Protein AF-A0A6A5AYF6-F1 (afdb_monomer)

Secondary structure (DSSP, 8-state):
-B-----TT-EE----TT-SSS--EE-SS--PPTT-------GGGB--HHHHHTSTTHHHHHHTTTTS-HHHHHHHHHHHHHHTGGG-TTHHHHHHS-S---STTT--HHHHHTTTTSHHHHHHHHHHHHHHHHIIIIIHHHHHHTTTTSPSSPPPHHHHHHHHHHHHHH-----S--

Sequence (178 aa):
MVWLLPKPLSKVLPPTSTNTYMFGICMNHVTFSQSEHTLDIPFRLTMNVHSALSSDLAPLFASEAGTLADVEILALHLMYEKHKGVASFWAPFIRSLPATFDTPIFWNDDQFAALQGTNVSLLAAMMKQQIVADYTSVHSPLFQKYSALFRTPSPTMQEYKWALSVIWSRAFGITRGG

InterPro domains:
  IPR046341 SET domain superfamily [SSF82199] (33-175)
  IPR050600 SETD3/SETD6 methyltransferase [PTHR13271] (35-173)

Nearest PDB structures (foldseek):
  1ozv-assembly2_B  TM=8.595E-01  e=2.195E-05  Pisum sativum
  2h2j-assembly1_A  TM=8.603E-01  e=4.396E-05  Pisum sativum
  6ox4-assembly1_A  TM=8.546E-01  e=5.871E-05  Homo sapiens
  6ox1-assembly2_B  TM=8.590E-01  e=7.842E-05  Homo sapiens
  6v62-assembly1_A  TM=7.046E-01  e=8.692E-06  Homo sapiens

Structure (mmCIF, N/CA/C/O backbone):
data_AF-A0A6A5AYF6-F1
#
_entry.id   AF-A0A6A5AYF6-F1
#
loop_
_atom_site.group_PDB
_atom_site.id
_atom_site.type_symbol
_atom_site.label_atom_id
_atom_site.label_alt_id
_atom_site.label_comp_id
_atom_site.label_asym_id
_atom_site.label_entity_id
_atom_site.label_seq_id
_atom_site.pdbx_PDB_ins_code
_atom_site.Cartn_x
_atom_site.Cartn_y
_atom_site.Cartn_z
_atom_site.occupancy
_atom_site.B_iso_or_equiv
_atom_site.auth_seq_id
_atom_site.auth_comp_id
_atom_site.auth_asym_id
_atom_site.auth_atom_id
_atom_site.pdbx_PDB_model_num
ATOM 1 N N . MET A 1 1 ? 8.275 -7.140 -1.081 1.00 34.75 1 MET A N 1
ATOM 2 C CA . MET A 1 1 ? 7.128 -8.081 -1.137 1.00 34.75 1 MET A CA 1
ATOM 3 C C . MET A 1 1 ? 7.117 -8.747 -2.513 1.00 34.75 1 MET A C 1
ATOM 5 O O . MET A 1 1 ? 7.437 -8.061 -3.477 1.00 34.75 1 MET A O 1
ATOM 9 N N . VAL A 1 2 ? 6.937 -10.070 -2.628 1.00 30.23 2 VAL A N 1
ATOM 10 C CA . VAL A 1 2 ? 7.581 -10.833 -3.724 1.00 30.23 2 VAL A CA 1
ATOM 11 C C . VAL A 1 2 ? 6.687 -11.904 -4.376 1.00 30.23 2 VAL A C 1
ATOM 13 O O . VAL A 1 2 ? 5.860 -12.498 -3.690 1.00 30.23 2 VAL A O 1
ATOM 16 N N . TRP A 1 3 ? 6.870 -12.149 -5.688 1.00 40.97 3 TRP A N 1
ATOM 17 C CA . TRP A 1 3 ? 6.125 -13.132 -6.489 1.00 40.97 3 TRP A CA 1
ATOM 18 C C . TRP A 1 3 ? 6.797 -14.474 -6.781 1.00 40.97 3 TRP A C 1
ATOM 20 O O . TRP A 1 3 ? 7.987 -14.555 -7.059 1.00 40.97 3 TRP A O 1
ATOM 30 N N . LEU A 1 4 ? 5.959 -15.514 -6.807 1.00 34.66 4 LEU A N 1
ATOM 31 C CA . LEU A 1 4 ? 6.254 -16.897 -7.175 1.00 34.66 4 LEU A CA 1
ATOM 32 C C . LEU A 1 4 ? 6.050 -17.097 -8.686 1.00 34.66 4 LEU A C 1
ATOM 34 O O . LEU A 1 4 ? 4.917 -17.075 -9.161 1.00 34.66 4 LEU A O 1
ATOM 38 N N . LEU A 1 5 ? 7.118 -17.367 -9.436 1.00 29.09 5 LEU A N 1
ATOM 39 C CA . LEU A 1 5 ? 7.004 -18.139 -10.676 1.00 29.09 5 LEU A CA 1
ATOM 40 C C . LEU A 1 5 ? 7.378 -19.584 -10.331 1.00 29.09 5 LEU A C 1
ATOM 42 O O . LEU A 1 5 ? 8.537 -19.829 -9.989 1.00 29.09 5 LEU A O 1
ATOM 46 N N . PRO A 1 6 ? 6.432 -20.538 -10.355 1.00 30.55 6 PRO A N 1
ATOM 47 C CA . PRO A 1 6 ? 6.763 -21.917 -10.050 1.00 30.55 6 PRO A CA 1
ATOM 48 C C . PRO A 1 6 ? 7.766 -22.472 -11.070 1.00 30.55 6 PRO A C 1
ATOM 50 O O . PRO A 1 6 ? 7.523 -22.453 -12.277 1.00 30.55 6 PRO A O 1
ATOM 53 N N . LYS A 1 7 ? 8.887 -23.014 -10.576 1.00 32.28 7 LYS A N 1
ATOM 54 C CA . LYS A 1 7 ? 9.623 -24.067 -11.295 1.00 32.28 7 LYS A CA 1
ATOM 55 C C . LYS A 1 7 ? 8.690 -25.285 -11.439 1.00 32.28 7 LYS A C 1
ATOM 57 O O . LYS A 1 7 ? 7.780 -25.428 -10.624 1.00 32.28 7 LYS A O 1
ATOM 62 N N . PRO A 1 8 ? 8.915 -26.203 -12.399 1.00 38.78 8 PRO A N 1
ATOM 63 C CA . PRO A 1 8 ? 8.006 -27.327 -12.693 1.00 38.78 8 PRO A CA 1
ATOM 64 C C . PRO A 1 8 ? 7.691 -28.287 -11.522 1.00 38.78 8 PRO A C 1
ATOM 66 O O . PRO A 1 8 ? 6.885 -29.197 -11.692 1.00 38.78 8 PRO A O 1
ATOM 69 N N . LEU A 1 9 ? 8.282 -28.086 -10.339 1.00 34.81 9 LEU A N 1
ATOM 70 C CA . LEU A 1 9 ? 8.081 -28.888 -9.131 1.00 34.81 9 LEU A CA 1
ATOM 71 C C . LEU A 1 9 ? 7.094 -28.284 -8.113 1.00 34.81 9 LEU A C 1
ATOM 73 O O . LEU A 1 9 ? 6.679 -28.995 -7.202 1.00 34.81 9 LEU A O 1
ATOM 77 N N . SER A 1 10 ? 6.672 -27.021 -8.251 1.00 38.69 10 SER A N 1
ATOM 78 C CA . SER A 1 10 ? 5.695 -26.400 -7.343 1.00 38.69 10 SER A CA 1
ATOM 79 C C . SER A 1 10 ? 4.465 -25.904 -8.106 1.00 38.69 10 SER A C 1
ATOM 81 O O . SER A 1 10 ? 4.565 -25.361 -9.199 1.00 38.69 10 SER A O 1
ATOM 83 N N . LYS A 1 11 ? 3.264 -26.121 -7.564 1.00 44.41 11 LYS A N 1
ATOM 84 C CA . LYS A 1 11 ? 2.021 -25.532 -8.085 1.00 44.41 11 LYS A CA 1
ATOM 85 C C . LYS A 1 11 ? 1.370 -24.724 -6.972 1.00 44.41 11 LYS A C 1
ATOM 87 O O . LYS A 1 11 ? 1.290 -25.189 -5.840 1.00 44.41 11 LYS A O 1
ATOM 92 N N . VAL A 1 12 ? 0.889 -23.528 -7.301 1.00 48.34 12 VAL A N 1
ATOM 93 C CA . VAL A 1 12 ? -0.046 -22.797 -6.438 1.00 48.34 12 VAL A CA 1
ATOM 94 C C . VAL A 1 12 ? -1.402 -23.475 -6.611 1.00 48.34 12 VAL A C 1
ATOM 96 O O . VAL A 1 12 ? -1.960 -23.448 -7.708 1.00 48.34 12 VAL A O 1
ATOM 99 N N . LEU A 1 13 ? -1.892 -24.151 -5.571 1.00 42.09 13 LEU A N 1
ATOM 100 C CA . LEU A 1 13 ? -3.203 -24.796 -5.602 1.00 42.09 13 LEU A CA 1
ATOM 101 C C . LEU A 1 13 ? -4.291 -23.803 -5.154 1.00 42.09 13 LEU A C 1
ATOM 103 O O . LEU A 1 13 ? -4.030 -22.975 -4.275 1.00 42.09 13 LEU A O 1
ATOM 107 N N . PRO A 1 14 ? -5.502 -23.863 -5.741 1.00 42.72 14 PRO A N 1
ATOM 108 C CA . PRO A 1 14 ? -6.664 -23.166 -5.195 1.00 42.72 14 PRO A CA 1
ATOM 109 C C . PRO A 1 14 ? -6.982 -23.694 -3.783 1.00 42.72 14 PRO A C 1
ATOM 111 O O . PRO A 1 14 ? -6.522 -24.784 -3.432 1.00 42.72 14 PRO A O 1
ATOM 114 N N . PRO A 1 15 ? -7.758 -22.957 -2.967 1.00 44.56 15 PRO A N 1
ATOM 115 C CA . PRO A 1 15 ? -8.124 -23.401 -1.625 1.00 44.56 15 PRO A CA 1
ATOM 116 C C . PRO A 1 15 ? -8.779 -24.787 -1.675 1.00 44.56 15 PRO A C 1
ATOM 118 O O . PRO A 1 15 ? -9.890 -24.952 -2.173 1.00 44.56 15 PRO A O 1
ATOM 121 N N . THR A 1 16 ? -8.073 -25.797 -1.170 1.00 44.75 16 THR A N 1
ATOM 122 C CA . THR A 1 16 ? -8.640 -27.106 -0.837 1.00 44.75 16 THR A CA 1
ATOM 123 C C . THR A 1 16 ? -9.144 -27.077 0.602 1.00 44.75 16 THR A C 1
ATOM 125 O O . THR A 1 16 ? -8.678 -26.274 1.410 1.00 44.75 16 THR A O 1
ATOM 128 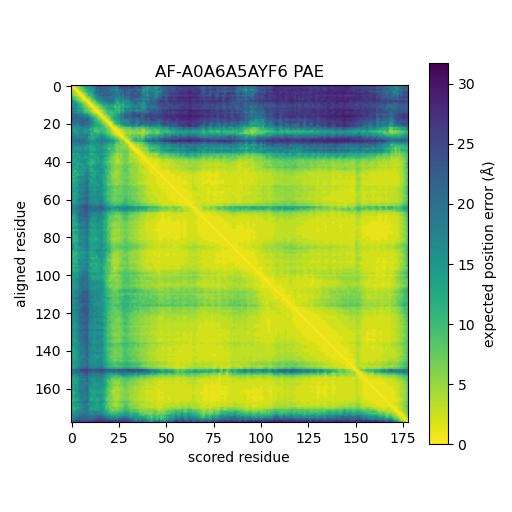N 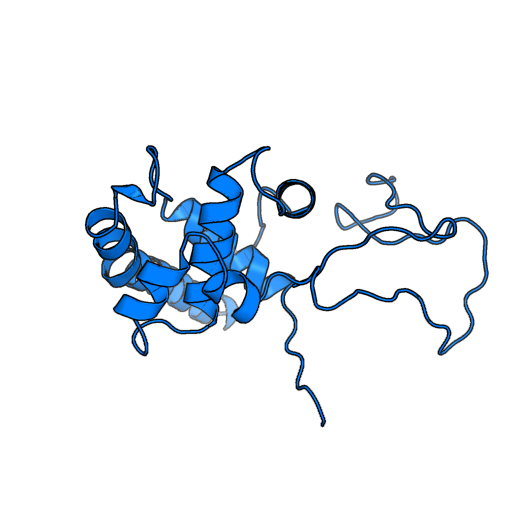N . SER A 1 17 ? -10.070 -27.979 0.940 1.00 44.03 17 SER A N 1
ATOM 129 C CA . SER A 1 17 ? -10.793 -28.062 2.225 1.00 44.03 17 SER A CA 1
ATOM 130 C C . SER A 1 17 ? -9.929 -28.196 3.492 1.00 44.03 17 SER A C 1
ATOM 132 O O . SER A 1 17 ? -10.466 -28.313 4.587 1.00 44.03 17 SER A O 1
ATOM 134 N N . THR A 1 18 ? -8.605 -28.210 3.360 1.00 44.03 18 THR A N 1
ATOM 135 C CA . THR A 1 18 ? -7.624 -28.361 4.438 1.00 44.03 18 THR A CA 1
ATOM 136 C C . THR A 1 18 ? -6.818 -27.095 4.723 1.00 44.03 18 THR A C 1
ATOM 138 O O . THR A 1 18 ? -6.059 -27.084 5.688 1.00 44.03 18 THR A O 1
ATOM 141 N N . ASN A 1 19 ? -6.953 -26.031 3.920 1.00 41.59 19 ASN A N 1
ATOM 142 C CA . ASN A 1 19 ? -6.196 -24.801 4.130 1.00 41.59 19 ASN A CA 1
ATOM 143 C C . ASN A 1 19 ? -7.069 -23.728 4.791 1.00 41.59 19 ASN A C 1
ATOM 145 O O . ASN A 1 19 ? -7.961 -23.160 4.163 1.00 41.59 19 ASN A O 1
ATOM 149 N N . THR A 1 20 ? -6.797 -23.442 6.065 1.00 48.78 20 THR A N 1
ATOM 150 C CA . THR A 1 20 ? -7.522 -22.443 6.872 1.00 48.78 20 THR A CA 1
ATOM 151 C C . THR A 1 20 ? -7.32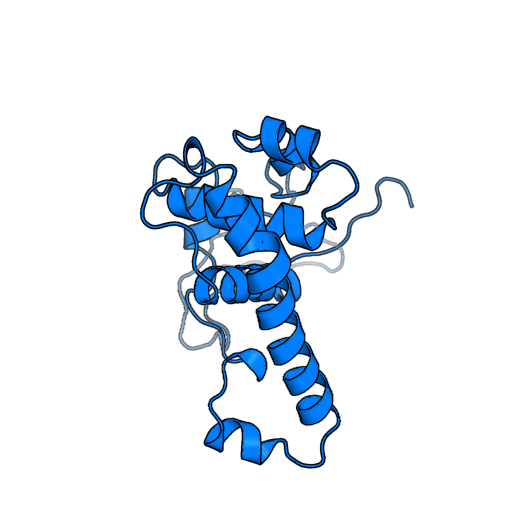7 -21.013 6.348 1.00 48.78 20 THR A C 1
ATOM 153 O O . THR A 1 20 ? -8.105 -20.120 6.674 1.00 48.78 20 THR A O 1
ATOM 156 N N . TYR A 1 21 ? -6.314 -20.789 5.501 1.00 49.28 21 TYR A N 1
ATOM 157 C CA . TYR A 1 21 ? -5.997 -19.501 4.892 1.00 49.28 21 TYR A CA 1
ATOM 158 C C . TYR A 1 21 ? -6.029 -19.629 3.360 1.00 49.28 21 TYR A C 1
ATOM 160 O O . TYR A 1 21 ? -5.380 -20.490 2.778 1.00 49.28 21 TYR A O 1
ATOM 168 N N . MET A 1 22 ? -6.798 -18.753 2.711 1.00 54.59 22 MET A N 1
ATOM 169 C CA . MET A 1 22 ? -7.232 -18.759 1.300 1.00 54.59 22 MET A CA 1
ATOM 170 C C . MET A 1 22 ? -6.231 -19.260 0.225 1.00 54.59 22 MET A C 1
ATOM 172 O O . MET A 1 22 ? -6.660 -19.875 -0.747 1.00 54.59 22 MET A O 1
ATOM 176 N N . PHE A 1 23 ? -4.920 -19.023 0.375 1.00 62.09 23 PHE A N 1
ATOM 177 C CA . PHE A 1 23 ? -3.865 -19.529 -0.517 1.00 62.09 23 PHE A CA 1
ATOM 178 C C . PHE A 1 23 ? -2.639 -19.980 0.289 1.00 62.09 23 PHE A C 1
ATOM 180 O O . PHE A 1 23 ? -2.220 -19.285 1.215 1.00 62.09 23 PHE A O 1
ATOM 187 N N . GLY A 1 24 ? -2.018 -21.096 -0.107 1.00 67.62 24 GLY A N 1
ATOM 188 C CA . GLY A 1 24 ? -0.783 -21.606 0.499 1.00 67.62 24 GLY A CA 1
ATOM 189 C C . GLY A 1 24 ? 0.066 -22.420 -0.478 1.00 67.62 24 GLY A C 1
ATOM 190 O O . GLY A 1 24 ? -0.414 -22.852 -1.526 1.00 67.62 24 GLY A O 1
ATOM 191 N N . ILE A 1 25 ? 1.343 -22.613 -0.139 1.00 73.31 25 ILE A N 1
ATOM 192 C CA . ILE A 1 25 ? 2.246 -23.495 -0.888 1.00 73.31 25 ILE A CA 1
ATOM 193 C C . ILE A 1 25 ? 2.027 -24.917 -0.373 1.00 73.31 25 ILE A C 1
ATOM 195 O O . ILE A 1 25 ? 2.214 -25.180 0.812 1.00 73.31 25 ILE A O 1
ATOM 199 N N . CYS A 1 26 ? 1.628 -25.826 -1.261 1.00 66.56 26 CYS A N 1
ATOM 200 C CA . CYS A 1 26 ? 1.457 -27.240 -0.947 1.00 66.56 26 CYS A CA 1
ATOM 201 C C . CYS A 1 26 ? 2.455 -28.071 -1.757 1.00 66.56 26 CYS A C 1
ATOM 203 O O . CYS A 1 26 ? 2.723 -27.774 -2.925 1.00 66.56 26 CYS A O 1
ATOM 205 N N . MET A 1 27 ? 3.012 -29.106 -1.135 1.00 67.38 27 MET A N 1
ATOM 206 C CA . MET A 1 27 ? 3.858 -30.072 -1.824 1.00 67.38 27 MET A CA 1
ATOM 207 C C . MET A 1 27 ? 2.989 -31.156 -2.438 1.00 67.38 27 MET A C 1
ATOM 209 O O . MET A 1 27 ? 2.131 -31.717 -1.765 1.00 67.38 27 MET A O 1
ATOM 213 N N . ASN A 1 28 ? 3.233 -31.466 -3.709 1.00 62.06 28 ASN A N 1
ATOM 214 C CA . ASN A 1 28 ? 2.382 -32.423 -4.398 1.00 62.06 28 ASN A CA 1
ATOM 215 C C . ASN A 1 28 ? 2.684 -33.866 -3.985 1.00 62.06 28 ASN A C 1
ATOM 217 O O . ASN A 1 28 ? 1.726 -34.598 -3.826 1.00 62.06 28 ASN A O 1
ATOM 221 N N . HIS A 1 29 ? 3.945 -34.287 -3.789 1.00 59.62 29 HIS A N 1
ATOM 222 C CA . HIS A 1 29 ? 4.253 -35.708 -3.514 1.00 59.62 29 HIS A CA 1
ATOM 223 C C . HIS A 1 29 ? 5.667 -36.006 -2.947 1.00 59.62 29 HIS A C 1
ATOM 225 O O . HIS A 1 29 ? 6.089 -37.159 -2.969 1.00 59.62 29 HIS A O 1
ATOM 231 N N . VAL A 1 30 ? 6.427 -35.017 -2.451 1.00 62.03 30 VAL A N 1
ATOM 232 C CA . VAL A 1 30 ? 7.843 -35.206 -2.051 1.00 62.03 30 VAL A CA 1
ATOM 233 C C . VAL A 1 30 ? 8.052 -34.892 -0.568 1.00 62.03 30 VAL A C 1
ATOM 235 O O . VAL A 1 30 ? 7.544 -33.894 -0.064 1.00 62.03 30 VAL A O 1
ATOM 238 N N . THR A 1 31 ? 8.812 -35.742 0.125 1.00 70.25 31 THR A N 1
ATOM 239 C CA . THR A 1 31 ? 9.357 -35.461 1.459 1.00 70.25 31 THR A CA 1
ATOM 240 C C . THR A 1 31 ? 10.471 -34.425 1.341 1.00 70.25 31 THR A C 1
ATOM 242 O O . THR A 1 31 ? 11.495 -34.705 0.724 1.00 70.25 31 THR A O 1
ATOM 245 N N . PHE A 1 32 ? 10.271 -33.244 1.921 1.00 71.25 32 PHE A N 1
ATOM 246 C CA . PHE A 1 32 ? 11.280 -32.186 1.966 1.00 71.25 32 PHE A CA 1
ATOM 247 C C . PHE A 1 32 ? 12.264 -32.448 3.099 1.00 71.25 32 PHE A C 1
ATOM 249 O O . PHE A 1 32 ? 11.853 -32.754 4.224 1.00 71.25 32 PHE A O 1
ATOM 256 N N . SER A 1 33 ? 13.553 -32.318 2.817 1.00 79.25 33 SER A N 1
ATOM 257 C CA . SER A 1 33 ? 14.580 -32.393 3.849 1.00 79.25 33 SER A CA 1
ATOM 258 C C . SER A 1 33 ? 14.766 -31.037 4.535 1.00 79.25 33 SER A C 1
ATOM 260 O O . SER A 1 33 ? 14.530 -29.974 3.957 1.00 79.25 33 SER A O 1
ATOM 262 N N . GLN A 1 34 ? 15.155 -31.050 5.811 1.00 77.62 34 GLN A N 1
ATOM 263 C CA . GLN A 1 34 ? 15.485 -29.814 6.518 1.00 77.62 34 GLN A CA 1
ATOM 264 C C . GLN A 1 34 ? 16.629 -29.098 5.783 1.00 77.62 34 GLN A C 1
ATOM 266 O O . GLN A 1 34 ? 17.608 -29.735 5.402 1.00 77.62 34 GLN A O 1
ATOM 271 N N . SER A 1 35 ? 16.505 -27.777 5.616 1.00 77.81 35 SER A N 1
ATOM 272 C CA . SER A 1 35 ? 17.469 -26.921 4.898 1.00 77.81 35 SER A CA 1
ATOM 273 C C . SER A 1 35 ? 17.476 -27.077 3.374 1.00 77.81 35 SER A C 1
ATOM 275 O O . SER A 1 35 ? 18.318 -26.480 2.702 1.00 77.81 35 SER A O 1
ATOM 277 N N . GLU A 1 36 ? 16.536 -27.836 2.811 1.00 83.06 36 GLU A N 1
ATOM 278 C CA . GLU A 1 36 ? 16.337 -27.873 1.370 1.00 83.06 36 GLU A CA 1
ATOM 279 C C . GLU A 1 36 ? 15.775 -26.533 0.878 1.00 83.06 36 GLU A C 1
ATOM 281 O O . GLU A 1 36 ? 15.051 -25.814 1.572 1.00 83.06 36 GLU A O 1
ATOM 286 N N . HIS A 1 37 ? 16.175 -26.148 -0.327 1.00 80.88 37 HIS A N 1
ATOM 287 C CA . HIS A 1 37 ? 15.865 -24.846 -0.885 1.00 80.88 37 HIS A CA 1
ATOM 288 C C . HIS A 1 37 ? 14.503 -24.874 -1.598 1.00 80.88 37 HIS A C 1
ATOM 290 O O . HIS A 1 37 ? 14.357 -25.481 -2.659 1.00 80.88 37 HIS A O 1
ATOM 296 N N . THR A 1 38 ? 13.495 -24.205 -1.027 1.00 80.94 38 THR A N 1
ATOM 297 C CA . THR A 1 38 ? 12.115 -24.270 -1.540 1.00 80.94 38 THR A CA 1
ATOM 298 C C . THR A 1 38 ? 11.909 -23.431 -2.803 1.00 80.94 38 THR A C 1
ATOM 300 O O . THR A 1 38 ? 11.193 -23.847 -3.715 1.00 80.94 38 THR A O 1
ATOM 303 N N . LEU A 1 39 ? 12.489 -22.228 -2.859 1.00 83.81 39 LEU A N 1
ATOM 304 C CA . LEU A 1 39 ? 12.206 -21.258 -3.914 1.00 83.81 39 LEU A CA 1
ATOM 305 C C . LEU A 1 39 ? 13.255 -20.145 -3.975 1.00 83.81 39 LEU A C 1
ATOM 307 O O . LEU A 1 39 ? 13.537 -19.503 -2.970 1.00 83.81 39 LEU A O 1
ATOM 311 N N . ASP A 1 40 ? 13.697 -19.838 -5.195 1.00 85.50 40 ASP A N 1
ATOM 312 C CA . ASP A 1 40 ? 14.449 -18.625 -5.504 1.00 85.50 40 ASP A CA 1
ATOM 313 C C . ASP A 1 40 ? 13.496 -17.567 -6.037 1.00 85.50 40 ASP A C 1
ATOM 315 O O . ASP A 1 40 ? 12.686 -17.855 -6.927 1.00 85.50 40 ASP A O 1
ATOM 319 N N . ILE A 1 41 ? 13.658 -16.322 -5.587 1.00 84.00 41 ILE A N 1
ATOM 320 C CA . ILE A 1 41 ? 12.986 -15.200 -6.233 1.00 84.00 41 ILE A CA 1
ATOM 321 C C . ILE A 1 41 ? 13.992 -14.137 -6.677 1.00 84.00 41 ILE A C 1
ATOM 323 O O . ILE A 1 41 ? 14.604 -13.476 -5.836 1.00 84.00 41 ILE A O 1
ATOM 327 N N . PRO A 1 42 ? 14.141 -13.910 -7.996 1.00 88.38 42 PRO A N 1
ATOM 328 C CA . PRO A 1 42 ? 14.956 -12.818 -8.505 1.00 88.38 42 PRO A CA 1
ATOM 329 C C . PRO A 1 42 ? 14.492 -11.467 -7.954 1.00 88.38 42 PRO A C 1
ATOM 331 O O . PRO A 1 42 ? 13.314 -11.128 -8.049 1.00 88.38 42 PRO A O 1
ATOM 334 N N . PHE A 1 43 ? 15.429 -10.650 -7.466 1.00 84.94 43 PHE A N 1
ATOM 335 C CA . PHE A 1 43 ? 15.116 -9.356 -6.843 1.00 84.94 43 PHE A CA 1
ATOM 336 C C . PHE A 1 43 ? 14.300 -8.415 -7.750 1.00 84.94 43 PHE A C 1
ATOM 338 O O . PHE A 1 43 ? 13.446 -7.670 -7.278 1.00 84.94 43 PHE A O 1
ATOM 345 N N . ARG A 1 44 ? 14.488 -8.499 -9.072 1.00 85.75 44 ARG A N 1
ATOM 346 C CA . ARG A 1 44 ? 13.703 -7.740 -10.065 1.00 85.75 44 ARG A CA 1
ATOM 347 C C . ARG A 1 44 ? 12.199 -8.058 -10.067 1.00 85.75 44 ARG A C 1
ATOM 349 O O . ARG A 1 44 ? 11.425 -7.283 -10.606 1.00 85.75 44 ARG A O 1
ATOM 356 N N . LEU A 1 45 ? 11.789 -9.197 -9.500 1.00 89.62 45 LEU A N 1
ATOM 357 C CA . LEU A 1 45 ? 10.385 -9.606 -9.348 1.00 89.62 45 LEU A CA 1
ATOM 358 C C . LEU A 1 45 ? 9.805 -9.210 -7.979 1.00 89.62 45 LEU A C 1
ATOM 360 O O . LEU A 1 45 ? 8.728 -9.667 -7.596 1.00 89.62 45 LEU A O 1
ATOM 364 N N . THR A 1 46 ? 10.528 -8.392 -7.213 1.00 90.31 46 THR A N 1
ATOM 365 C CA . THR A 1 46 ? 10.090 -7.900 -5.909 1.00 90.31 46 THR A CA 1
ATOM 366 C C . THR A 1 46 ? 9.509 -6.496 -6.072 1.00 90.31 46 THR A C 1
ATOM 368 O O . THR A 1 46 ? 10.157 -5.613 -6.634 1.00 90.31 46 THR A O 1
ATOM 371 N N . MET A 1 47 ? 8.292 -6.276 -5.575 1.00 94.12 47 MET A N 1
ATOM 372 C CA . MET A 1 47 ? 7.758 -4.926 -5.424 1.00 94.12 47 MET A CA 1
ATOM 373 C C . MET A 1 47 ? 8.408 -4.319 -4.176 1.00 94.12 47 MET A C 1
ATOM 375 O O . MET A 1 47 ? 8.263 -4.842 -3.061 1.00 94.12 47 MET A O 1
ATOM 379 N N . ASN A 1 48 ? 9.201 -3.275 -4.396 1.00 93.44 48 ASN A N 1
ATOM 380 C CA . ASN A 1 48 ? 10.027 -2.597 -3.399 1.00 93.44 48 ASN A CA 1
ATOM 381 C C . ASN A 1 48 ? 10.198 -1.099 -3.746 1.00 93.44 48 ASN A C 1
ATOM 383 O O . ASN A 1 48 ? 9.786 -0.659 -4.823 1.00 93.44 48 ASN A O 1
ATOM 387 N N . VAL A 1 49 ? 10.845 -0.333 -2.859 1.00 93.44 49 VAL A N 1
ATOM 388 C CA . VAL A 1 49 ? 11.092 1.109 -3.049 1.00 93.44 49 VAL A CA 1
ATOM 389 C C . VAL A 1 49 ? 11.862 1.385 -4.343 1.00 93.44 49 VAL A C 1
ATOM 391 O O . VAL A 1 49 ? 11.468 2.247 -5.115 1.00 93.44 49 VAL A O 1
ATOM 394 N N . HIS A 1 50 ? 12.890 0.599 -4.667 1.00 93.75 50 HIS A N 1
ATOM 395 C CA . HIS A 1 50 ? 13.643 0.760 -5.915 1.00 93.75 50 HIS A CA 1
ATOM 396 C C . HIS A 1 50 ? 12.767 0.586 -7.173 1.00 93.75 50 HIS A C 1
ATOM 398 O O . HIS A 1 50 ? 12.871 1.370 -8.116 1.00 93.75 50 HIS A O 1
ATOM 404 N N . SER A 1 51 ? 11.858 -0.395 -7.178 1.00 95.06 51 SER A N 1
ATOM 405 C CA . SER A 1 51 ? 10.902 -0.598 -8.273 1.00 95.06 51 SER A CA 1
ATOM 406 C C . SER A 1 51 ? 9.877 0.536 -8.373 1.00 95.06 51 SER A C 1
ATOM 408 O O . SER A 1 51 ? 9.473 0.881 -9.479 1.00 95.06 51 SER A O 1
ATOM 410 N N . ALA A 1 52 ? 9.495 1.143 -7.243 1.00 95.56 52 ALA A N 1
ATOM 411 C CA . ALA A 1 52 ? 8.607 2.302 -7.202 1.00 95.56 52 ALA A CA 1
ATOM 412 C C . ALA A 1 52 ? 9.300 3.553 -7.767 1.00 95.56 52 ALA A C 1
ATOM 414 O O . ALA A 1 52 ? 8.745 4.240 -8.621 1.00 95.56 52 ALA A O 1
ATOM 415 N N . LEU A 1 53 ? 10.553 3.791 -7.370 1.00 95.12 53 LEU A N 1
ATOM 416 C CA . LEU A 1 53 ? 11.390 4.896 -7.854 1.00 95.12 53 LEU A CA 1
ATOM 417 C C . LEU A 1 53 ? 11.798 4.767 -9.329 1.00 95.12 53 LEU A C 1
ATOM 419 O O . LEU A 1 53 ? 12.285 5.730 -9.907 1.00 95.12 53 LEU A O 1
ATOM 423 N N . SER A 1 54 ? 11.597 3.597 -9.935 1.00 95.25 54 SER A N 1
ATOM 424 C CA . SER A 1 54 ? 11.846 3.343 -11.362 1.00 95.25 54 SER A CA 1
ATOM 425 C C . SER A 1 54 ? 10.550 3.216 -12.176 1.00 95.25 54 SER A C 1
ATOM 427 O O . SER A 1 54 ? 10.586 2.772 -13.322 1.00 95.25 54 SER A O 1
ATOM 429 N N . SER A 1 55 ? 9.398 3.533 -11.575 1.00 95.00 55 SER A N 1
ATOM 430 C CA . SER A 1 55 ? 8.074 3.408 -12.195 1.00 95.00 55 SER A CA 1
ATOM 431 C C . SER A 1 55 ? 7.604 4.715 -12.841 1.00 95.00 55 SER A C 1
ATOM 433 O O . SER A 1 55 ? 8.281 5.739 -12.776 1.00 95.00 55 SER A O 1
ATOM 435 N N . ASP A 1 56 ? 6.388 4.708 -13.389 1.00 94.75 56 ASP A N 1
ATOM 436 C CA . ASP A 1 56 ? 5.711 5.912 -13.888 1.00 94.75 56 ASP A CA 1
ATOM 437 C C . ASP A 1 56 ? 5.530 6.991 -12.791 1.00 94.75 56 ASP A C 1
ATOM 439 O O . ASP A 1 56 ? 5.362 8.171 -13.097 1.00 94.75 56 ASP A O 1
ATOM 443 N N . LEU A 1 57 ? 5.600 6.606 -11.507 1.00 95.31 57 LEU A N 1
ATOM 444 C CA . LEU A 1 57 ? 5.566 7.517 -10.358 1.00 95.31 57 LEU A CA 1
ATOM 445 C C . LEU A 1 57 ? 6.935 8.122 -10.000 1.00 95.31 57 LEU A C 1
ATOM 447 O O . LEU A 1 57 ? 7.007 8.955 -9.097 1.00 95.31 57 LEU A O 1
ATOM 451 N N . ALA A 1 58 ? 8.023 7.748 -10.680 1.00 95.50 58 ALA A N 1
ATOM 452 C CA . ALA A 1 58 ? 9.365 8.250 -10.378 1.00 95.50 58 ALA A CA 1
ATOM 453 C C . ALA A 1 58 ? 9.458 9.791 -10.304 1.00 95.50 58 ALA A C 1
ATOM 455 O O . ALA A 1 58 ? 10.058 10.289 -9.348 1.00 95.50 58 ALA A O 1
ATOM 456 N N . PRO A 1 59 ? 8.834 10.577 -11.212 1.00 94.38 59 PRO A N 1
ATOM 457 C CA . PRO A 1 59 ? 8.876 12.039 -11.124 1.00 94.38 59 PRO A CA 1
ATOM 458 C C . PRO A 1 59 ? 8.193 12.594 -9.866 1.00 94.38 59 PRO A C 1
ATOM 460 O O . PRO A 1 59 ? 8.649 13.591 -9.305 1.00 94.38 59 PRO A O 1
ATOM 463 N N . LEU A 1 60 ? 7.121 11.939 -9.405 1.00 94.69 60 LEU A N 1
ATOM 464 C CA . LEU A 1 60 ? 6.435 12.298 -8.164 1.00 94.69 60 LEU A CA 1
ATOM 465 C C . LEU A 1 60 ? 7.363 12.061 -6.975 1.00 94.69 60 LEU A C 1
ATOM 467 O O . LEU A 1 60 ? 7.569 12.972 -6.180 1.00 94.69 60 LEU A O 1
ATOM 471 N N . PHE A 1 61 ? 7.975 10.880 -6.874 1.00 95.12 61 PHE A N 1
ATOM 472 C CA . PHE A 1 61 ? 8.867 10.570 -5.754 1.00 95.12 61 PHE A CA 1
ATOM 473 C C . PHE A 1 61 ? 10.137 11.425 -5.743 1.00 95.12 61 PHE A C 1
ATOM 475 O O . PHE A 1 61 ? 10.640 11.749 -4.673 1.00 95.12 61 PHE A O 1
ATOM 482 N N . ALA A 1 62 ? 10.633 11.833 -6.913 1.00 93.88 62 ALA A N 1
ATOM 483 C CA . ALA A 1 62 ? 11.728 12.792 -7.007 1.00 93.88 62 ALA A CA 1
ATOM 484 C C . ALA A 1 62 ? 11.321 14.188 -6.499 1.00 93.88 62 ALA A C 1
ATOM 486 O O . ALA A 1 62 ? 12.117 14.860 -5.849 1.00 93.88 62 ALA A O 1
ATOM 487 N N . SER A 1 63 ? 10.084 14.612 -6.773 1.00 93.31 63 SER A N 1
ATOM 488 C CA . SER A 1 63 ? 9.557 15.923 -6.361 1.00 93.31 63 SER A CA 1
ATOM 489 C C . SER A 1 63 ? 9.184 15.977 -4.875 1.00 93.31 63 SER A C 1
ATOM 491 O O . SER A 1 63 ? 9.268 17.035 -4.260 1.00 93.31 63 SER A O 1
ATOM 493 N N . GLU A 1 64 ? 8.795 14.839 -4.301 1.00 91.50 64 GLU A N 1
ATOM 494 C CA . GLU A 1 64 ? 8.442 14.653 -2.885 1.00 91.50 64 GLU A CA 1
ATOM 495 C C . GLU A 1 64 ? 9.574 13.957 -2.098 1.00 91.50 64 GLU A C 1
ATOM 497 O O . GLU A 1 64 ? 9.349 13.260 -1.106 1.00 91.50 64 GLU A O 1
ATOM 502 N N . ALA A 1 65 ? 10.820 14.084 -2.562 1.00 84.88 65 ALA A N 1
ATOM 503 C CA . ALA A 1 65 ? 11.949 13.402 -1.945 1.00 84.88 65 ALA A CA 1
ATOM 504 C C . ALA A 1 65 ? 12.144 13.859 -0.487 1.00 84.88 65 ALA A C 1
ATOM 506 O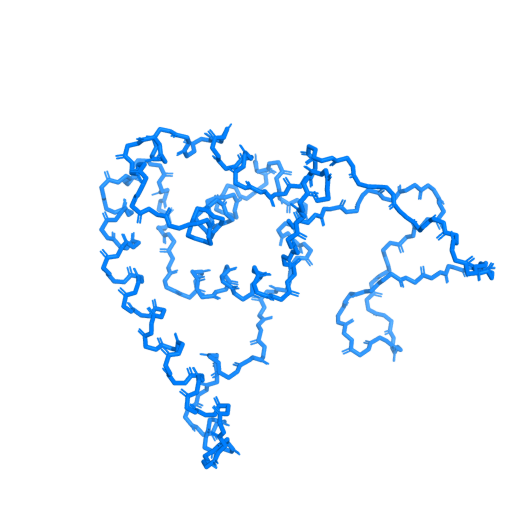 O . ALA A 1 65 ? 12.248 15.050 -0.197 1.00 84.88 65 ALA A O 1
ATOM 507 N N . GLY A 1 66 ? 12.215 12.894 0.433 1.00 83.44 66 GLY A N 1
ATOM 508 C CA . GLY A 1 66 ? 12.403 13.145 1.865 1.00 83.44 66 GLY A CA 1
ATOM 509 C 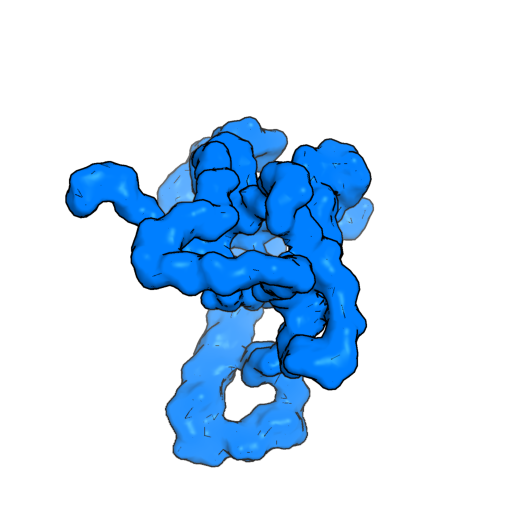C . GLY A 1 66 ? 11.129 13.486 2.646 1.00 83.44 66 GLY A C 1
ATOM 510 O O . GLY A 1 66 ? 11.212 13.632 3.862 1.00 83.44 66 GLY A O 1
ATOM 511 N N . THR A 1 67 ? 9.963 13.581 1.995 1.00 89.06 67 THR A N 1
ATOM 512 C CA . THR A 1 67 ? 8.677 13.813 2.684 1.00 89.06 67 THR A CA 1
ATOM 513 C C . THR A 1 67 ? 7.889 12.524 2.913 1.00 89.06 67 THR A C 1
ATOM 515 O O . THR A 1 67 ? 7.135 12.430 3.878 1.00 89.06 67 THR A O 1
ATOM 518 N N . LEU A 1 68 ? 8.081 11.516 2.056 1.00 91.88 68 LEU A N 1
ATOM 519 C CA . LEU A 1 68 ? 7.378 10.236 2.121 1.00 91.88 68 LEU A CA 1
ATOM 520 C C . LEU A 1 68 ? 8.258 9.144 2.733 1.00 91.88 68 LEU A C 1
ATOM 522 O O . LEU A 1 68 ? 9.385 8.920 2.294 1.00 91.88 68 LEU A O 1
ATOM 526 N N . ALA A 1 69 ? 7.714 8.426 3.716 1.00 92.44 69 ALA A N 1
ATOM 527 C CA . ALA A 1 69 ? 8.336 7.220 4.249 1.00 92.44 69 ALA A CA 1
ATOM 528 C C . ALA A 1 69 ? 8.241 6.051 3.251 1.00 92.44 69 ALA A C 1
ATOM 530 O O . ALA A 1 69 ? 7.350 6.011 2.400 1.00 92.44 69 ALA A O 1
ATOM 531 N N . ASP A 1 70 ? 9.104 5.043 3.401 1.00 92.94 70 ASP A N 1
ATOM 532 C CA . ASP A 1 70 ? 9.130 3.861 2.525 1.00 92.94 70 ASP A CA 1
ATOM 533 C C . ASP A 1 70 ? 7.770 3.158 2.418 1.00 92.94 70 ASP A C 1
ATOM 535 O O . ASP A 1 70 ? 7.378 2.715 1.339 1.00 92.94 70 ASP A O 1
ATOM 539 N N . VAL A 1 71 ? 7.026 3.074 3.526 1.00 93.00 71 VAL A N 1
ATOM 540 C CA . VAL A 1 71 ? 5.680 2.483 3.537 1.00 93.00 71 VAL A CA 1
ATOM 541 C C . VAL A 1 71 ? 4.708 3.262 2.646 1.0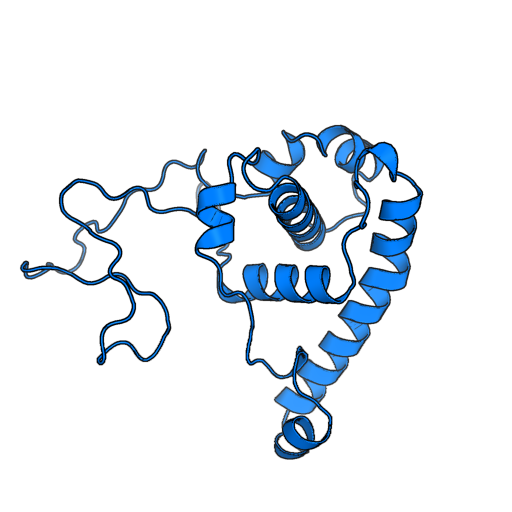0 93.00 71 VAL A C 1
ATOM 543 O O . VAL A 1 71 ? 3.928 2.640 1.926 1.00 93.00 71 VAL A O 1
ATOM 546 N N . GLU A 1 72 ? 4.819 4.591 2.607 1.00 94.56 72 GLU A N 1
ATOM 547 C CA . GLU A 1 72 ? 3.979 5.449 1.768 1.00 94.56 72 GLU A CA 1
ATOM 548 C C . GLU A 1 72 ? 4.329 5.310 0.294 1.00 94.56 72 GLU A C 1
ATOM 550 O O . GLU A 1 72 ? 3.443 5.176 -0.553 1.00 94.56 72 GLU A O 1
ATOM 555 N N . ILE A 1 73 ? 5.625 5.252 -0.019 1.00 95.69 73 ILE A N 1
ATOM 556 C CA . ILE A 1 73 ? 6.111 4.994 -1.378 1.00 95.69 73 ILE A CA 1
ATOM 557 C C . ILE A 1 73 ? 5.569 3.649 -1.881 1.00 95.69 73 ILE A C 1
ATOM 559 O O . ILE A 1 73 ? 5.056 3.555 -2.999 1.00 95.69 73 ILE A O 1
ATOM 563 N N . LEU A 1 74 ? 5.638 2.607 -1.048 1.00 96.25 74 LEU A N 1
ATOM 564 C CA . LEU A 1 74 ? 5.123 1.282 -1.385 1.00 96.25 74 LEU A CA 1
ATOM 565 C C . LEU A 1 74 ? 3.599 1.269 -1.534 1.00 96.25 74 LEU A C 1
ATOM 567 O O . LEU A 1 74 ? 3.097 0.637 -2.465 1.00 96.25 74 LEU A O 1
ATOM 571 N N . ALA A 1 75 ? 2.866 1.958 -0.658 1.00 96.62 75 ALA A N 1
ATOM 572 C CA . ALA A 1 75 ? 1.411 2.038 -0.728 1.00 96.62 75 ALA A CA 1
ATOM 573 C C . ALA A 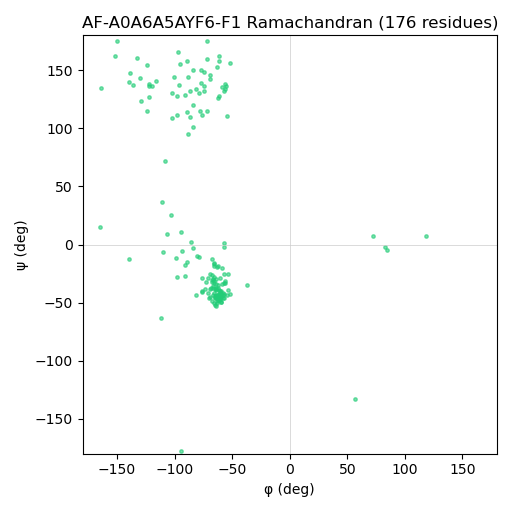1 75 ? 0.956 2.751 -2.010 1.00 96.62 75 ALA A C 1
ATOM 575 O O . ALA A 1 75 ? 0.084 2.243 -2.718 1.00 96.62 75 ALA A O 1
ATOM 576 N N . LEU A 1 76 ? 1.589 3.877 -2.356 1.00 96.19 76 LEU A N 1
ATOM 577 C CA . LEU A 1 76 ? 1.335 4.618 -3.594 1.00 96.19 76 LEU A CA 1
ATOM 578 C C . LEU A 1 76 ? 1.618 3.767 -4.831 1.00 96.19 76 LEU A C 1
ATOM 580 O O . LEU A 1 76 ? 0.771 3.679 -5.720 1.00 96.19 76 LEU A O 1
ATOM 584 N N . HIS A 1 77 ? 2.772 3.099 -4.864 1.00 96.81 77 HIS A N 1
ATOM 585 C CA . HIS A 1 77 ? 3.152 2.216 -5.967 1.00 96.81 77 HIS A CA 1
ATOM 586 C C . HIS A 1 77 ? 2.162 1.060 -6.143 1.00 96.81 77 HIS A C 1
ATOM 588 O O . HIS A 1 77 ? 1.708 0.783 -7.253 1.00 96.81 77 HIS A O 1
ATOM 594 N N . LEU A 1 78 ? 1.757 0.423 -5.043 1.00 97.12 78 LEU A N 1
ATOM 595 C CA . LEU A 1 78 ? 0.793 -0.674 -5.064 1.00 97.12 78 LEU A CA 1
ATOM 596 C C . LEU A 1 78 ? -0.591 -0.224 -5.557 1.00 97.12 78 LEU A C 1
ATOM 598 O O . LEU A 1 78 ? -1.189 -0.904 -6.394 1.00 97.12 78 LEU A O 1
ATOM 602 N N . MET A 1 79 ? -1.106 0.905 -5.060 1.00 96.19 79 MET A N 1
ATOM 603 C CA . MET A 1 79 ? -2.397 1.453 -5.500 1.00 96.19 79 MET A CA 1
ATOM 604 C C . MET A 1 79 ? -2.365 1.853 -6.978 1.00 96.19 79 MET A C 1
ATOM 606 O O . MET A 1 79 ? -3.277 1.512 -7.731 1.00 96.19 79 MET A O 1
ATOM 610 N N . TYR A 1 80 ? -1.291 2.510 -7.415 1.00 95.62 80 TYR A N 1
ATOM 611 C CA . TYR A 1 80 ? -1.115 2.931 -8.802 1.00 95.62 80 TYR A CA 1
ATOM 612 C C . TYR A 1 80 ? -1.075 1.743 -9.771 1.00 95.62 80 TYR A C 1
ATOM 614 O O . TYR A 1 80 ? -1.803 1.703 -10.765 1.00 95.62 80 TYR A O 1
ATOM 622 N N . GLU A 1 81 ? -0.287 0.717 -9.452 1.00 95.94 81 GLU A N 1
ATOM 623 C CA . GLU A 1 81 ? -0.201 -0.492 -10.271 1.00 95.94 81 GLU A CA 1
ATOM 624 C C . GLU A 1 81 ? -1.509 -1.299 -10.252 1.00 95.94 81 GLU A C 1
ATOM 626 O O . GLU A 1 81 ? -1.885 -1.888 -11.266 1.00 95.94 81 GLU A O 1
ATOM 631 N N . LYS A 1 82 ? -2.276 -1.259 -9.153 1.00 94.88 82 LYS A N 1
ATOM 632 C CA . LYS A 1 82 ? -3.628 -1.842 -9.102 1.00 94.88 82 LYS A CA 1
ATOM 633 C C . LYS A 1 82 ? -4.563 -1.143 -10.089 1.00 94.88 82 LYS A C 1
ATOM 635 O O . LYS A 1 82 ? -5.285 -1.817 -10.823 1.00 94.88 82 LYS A O 1
ATOM 640 N N . HIS A 1 83 ? -4.520 0.187 -10.148 1.00 93.75 83 HIS A N 1
ATOM 641 C CA . HIS A 1 83 ? -5.340 1.004 -11.054 1.00 93.75 83 HIS A CA 1
ATOM 642 C C . HIS A 1 83 ? -4.946 0.853 -12.528 1.00 93.75 83 HIS A C 1
ATOM 644 O O . HIS A 1 83 ? -5.787 0.993 -13.415 1.00 93.75 83 HIS A O 1
ATOM 650 N N . LYS A 1 84 ? -3.692 0.490 -12.821 1.00 92.81 84 LYS A N 1
ATOM 651 C CA . LYS A 1 84 ? -3.259 0.111 -14.179 1.00 92.81 84 LYS A CA 1
ATOM 652 C C . LYS A 1 84 ? -3.906 -1.185 -14.683 1.00 92.81 84 LYS A C 1
ATOM 654 O O . LYS A 1 84 ? -3.894 -1.434 -15.891 1.00 92.81 84 LYS A O 1
ATOM 659 N N . GLY A 1 85 ? -4.492 -1.997 -13.802 1.00 92.81 85 GLY A N 1
ATOM 660 C CA . GLY A 1 85 ? -5.214 -3.209 -14.178 1.00 92.81 85 GLY A CA 1
ATOM 661 C C . GLY A 1 85 ? -4.335 -4.167 -14.982 1.00 92.81 85 GLY A C 1
ATOM 662 O O . GLY A 1 85 ? -3.193 -4.427 -14.618 1.00 92.81 85 GLY A O 1
ATOM 663 N N . VAL A 1 86 ? -4.844 -4.690 -16.099 1.00 94.56 86 VAL A N 1
ATOM 664 C CA . VAL A 1 86 ? -4.119 -5.667 -16.939 1.00 94.56 86 VAL A CA 1
ATOM 665 C C . VAL A 1 86 ? -2.857 -5.114 -17.608 1.00 94.56 86 VAL A C 1
ATOM 667 O O . VAL A 1 86 ? -2.005 -5.902 -18.003 1.00 94.56 86 VAL A O 1
ATOM 670 N N . ALA A 1 87 ? -2.716 -3.788 -17.712 1.00 93.75 87 ALA A N 1
ATOM 671 C CA . ALA A 1 87 ? -1.518 -3.149 -18.258 1.00 93.75 87 ALA A CA 1
ATOM 672 C C . ALA A 1 87 ? -0.358 -3.097 -17.246 1.00 93.75 87 ALA A C 1
ATOM 674 O O . ALA A 1 87 ? 0.765 -2.751 -17.606 1.00 93.75 87 ALA A O 1
ATOM 675 N N . SER A 1 88 ? -0.617 -3.415 -15.974 1.00 95.62 88 SER A N 1
ATOM 676 C CA . SER A 1 88 ? 0.416 -3.480 -14.946 1.00 95.62 88 SER A CA 1
ATOM 677 C C . SER A 1 88 ? 1.274 -4.734 -15.103 1.00 95.62 88 SER A C 1
ATOM 679 O O . SER A 1 88 ? 0.764 -5.855 -15.156 1.00 95.62 88 SER A O 1
ATOM 681 N N . PHE A 1 89 ? 2.596 -4.562 -15.052 1.00 95.12 89 PHE A N 1
ATOM 682 C CA . PHE A 1 89 ? 3.530 -5.677 -14.871 1.00 95.12 89 PHE A CA 1
ATOM 683 C C . PHE A 1 89 ? 3.214 -6.481 -13.594 1.00 95.12 89 PHE A C 1
ATOM 685 O O . PHE A 1 89 ? 3.343 -7.705 -13.563 1.00 95.12 89 PHE A O 1
ATOM 692 N N . TRP A 1 90 ? 2.725 -5.800 -12.555 1.00 96.12 90 TRP A N 1
ATOM 693 C CA . TRP A 1 90 ? 2.357 -6.373 -11.263 1.00 96.12 90 TRP A CA 1
ATOM 694 C C . TRP A 1 90 ? 0.928 -6.920 -11.223 1.00 96.12 90 TRP A C 1
ATOM 696 O O . TRP A 1 90 ? 0.510 -7.433 -10.186 1.00 96.12 90 TRP A O 1
ATOM 706 N N . ALA A 1 91 ? 0.172 -6.872 -12.325 1.00 95.25 91 ALA A N 1
ATOM 707 C CA . ALA A 1 91 ? -1.212 -7.338 -12.360 1.00 95.25 91 ALA A CA 1
ATOM 708 C C . ALA A 1 91 ? -1.385 -8.789 -11.869 1.00 95.25 91 ALA A C 1
ATOM 710 O O . ALA A 1 91 ? -2.311 -9.031 -11.092 1.00 95.25 91 ALA A O 1
ATOM 711 N N . PRO A 1 92 ? -0.531 -9.767 -12.254 1.00 93.19 92 PRO A N 1
ATOM 712 C CA . PRO A 1 92 ? -0.616 -11.119 -11.703 1.00 93.19 92 PRO A CA 1
ATOM 713 C C . PRO A 1 92 ? -0.474 -11.113 -10.182 1.00 93.19 92 PRO A C 1
ATOM 715 O O . PRO A 1 92 ? -1.280 -11.734 -9.489 1.00 93.19 92 PRO A O 1
ATOM 718 N N . PHE A 1 93 ? 0.477 -10.331 -9.665 1.00 91.69 93 PHE A N 1
ATOM 719 C CA . PHE A 1 93 ? 0.715 -10.218 -8.236 1.00 91.69 93 PHE A CA 1
ATOM 720 C C . PHE A 1 93 ? -0.438 -9.639 -7.467 1.00 91.69 93 PHE A C 1
ATOM 722 O O . PHE A 1 93 ? -0.915 -10.259 -6.515 1.00 91.69 93 PHE A O 1
ATOM 729 N N . ILE A 1 94 ? -0.942 -8.515 -7.935 1.00 95.06 94 ILE A N 1
ATOM 730 C CA . ILE A 1 94 ? -2.042 -7.824 -7.292 1.00 95.06 94 ILE A CA 1
ATOM 731 C C . ILE A 1 94 ? -3.298 -8.708 -7.278 1.00 95.06 94 ILE A C 1
ATOM 733 O O . ILE A 1 94 ? -4.009 -8.721 -6.277 1.00 95.06 94 ILE A O 1
ATOM 737 N N . ARG A 1 95 ? -3.530 -9.524 -8.319 1.00 93.62 95 ARG A N 1
ATOM 738 C CA . ARG A 1 95 ? -4.639 -10.498 -8.353 1.00 93.62 95 ARG A CA 1
ATOM 739 C C . ARG A 1 95 ? -4.510 -11.645 -7.350 1.00 93.62 95 ARG A C 1
ATOM 741 O O . ARG A 1 95 ? -5.529 -12.206 -6.972 1.00 93.62 95 ARG A O 1
ATOM 748 N N . SER A 1 96 ? -3.298 -12.008 -6.928 1.00 91.88 96 SER A N 1
ATOM 749 C CA . SER A 1 96 ? -3.101 -13.030 -5.882 1.00 91.88 96 SER A CA 1
ATOM 750 C C . SER A 1 96 ? -3.283 -12.505 -4.457 1.00 91.88 96 SER A C 1
ATOM 752 O O . SER A 1 96 ? -3.278 -13.289 -3.508 1.00 91.88 96 SER A O 1
ATOM 754 N N . LEU A 1 97 ? -3.398 -11.185 -4.279 1.00 93.69 97 LEU A N 1
ATOM 755 C CA . LEU A 1 97 ? -3.565 -10.586 -2.961 1.00 93.69 97 LEU A CA 1
ATOM 756 C C . LEU A 1 97 ? -5.001 -10.761 -2.453 1.00 93.69 97 LEU A C 1
ATOM 758 O O . LEU A 1 97 ? -5.937 -10.755 -3.255 1.00 93.69 97 LEU A O 1
ATOM 762 N N . PRO A 1 98 ? -5.202 -10.851 -1.125 1.00 93.31 98 PRO A N 1
ATOM 763 C CA . PRO A 1 98 ? -6.536 -10.819 -0.544 1.00 93.31 98 PRO A CA 1
ATOM 764 C C . PRO A 1 98 ? -7.284 -9.553 -0.964 1.00 93.31 98 PRO A C 1
ATOM 766 O O . PRO A 1 98 ? -6.741 -8.448 -0.894 1.00 93.31 98 PRO A O 1
ATOM 769 N N . ALA A 1 99 ? -8.539 -9.710 -1.379 1.00 90.88 99 ALA A N 1
ATOM 770 C CA . ALA A 1 99 ? -9.403 -8.574 -1.692 1.00 90.88 99 ALA A CA 1
ATOM 771 C C . ALA A 1 99 ? -9.849 -7.830 -0.423 1.00 90.88 99 ALA A C 1
ATOM 773 O O . ALA A 1 99 ? -10.011 -6.612 -0.444 1.00 90.88 99 ALA A O 1
ATOM 774 N N . THR A 1 100 ? -10.014 -8.559 0.680 1.00 90.25 100 THR A N 1
ATOM 775 C CA . THR A 1 100 ? -10.461 -8.049 1.976 1.00 90.25 100 THR A CA 1
ATOM 776 C C . THR A 1 100 ? -9.560 -8.564 3.094 1.00 90.25 100 THR A C 1
ATOM 778 O O . THR A 1 100 ? -8.839 -9.552 2.933 1.00 90.25 100 THR A O 1
ATOM 781 N N . PHE A 1 101 ? -9.601 -7.873 4.230 1.00 92.00 101 PHE A N 1
ATOM 782 C CA . PHE A 1 101 ? -8.882 -8.235 5.443 1.00 92.00 101 PHE A CA 1
ATOM 783 C C . PHE A 1 101 ? -9.843 -8.216 6.622 1.00 92.00 101 PHE A C 1
ATOM 785 O O . PHE A 1 101 ? -10.708 -7.346 6.705 1.00 92.00 101 PHE A O 1
ATOM 792 N N . ASP A 1 102 ? -9.644 -9.155 7.538 1.00 91.44 102 ASP A N 1
ATOM 793 C CA . ASP A 1 102 ? -10.372 -9.234 8.797 1.00 91.44 102 ASP A CA 1
ATOM 794 C C . ASP A 1 102 ? -9.433 -8.852 9.943 1.00 91.44 102 ASP A C 1
ATOM 796 O O . ASP A 1 102 ? -8.907 -9.691 10.669 1.00 91.44 102 ASP A O 1
ATOM 800 N N . THR A 1 103 ? -9.111 -7.562 10.024 1.00 91.69 103 THR A N 1
ATOM 801 C CA . THR A 1 103 ? -8.266 -7.013 11.089 1.00 91.69 103 THR A CA 1
ATOM 802 C C . THR A 1 103 ? -9.004 -5.888 11.810 1.00 91.69 103 THR A C 1
ATOM 804 O O . THR A 1 103 ? -9.846 -5.230 11.192 1.00 91.69 103 THR A O 1
ATOM 807 N N . PRO A 1 104 ? -8.675 -5.594 13.085 1.00 93.50 104 PRO A N 1
ATOM 808 C CA . PRO A 1 104 ? -9.407 -4.616 13.894 1.00 93.50 104 PRO A CA 1
ATOM 809 C C . PRO A 1 104 ? -9.555 -3.230 13.261 1.00 93.50 104 PRO A C 1
ATOM 811 O O . PRO A 1 104 ? -10.514 -2.519 13.550 1.00 93.50 104 PRO A O 1
ATOM 814 N N . ILE A 1 105 ? -8.646 -2.840 12.361 1.00 93.50 105 ILE A N 1
ATOM 815 C CA . ILE A 1 105 ? -8.764 -1.584 11.616 1.00 93.50 105 ILE A CA 1
ATOM 816 C C . ILE A 1 105 ? -9.967 -1.580 10.657 1.00 93.50 105 ILE A C 1
ATOM 818 O O . ILE A 1 105 ? -10.496 -0.504 10.397 1.00 93.50 105 ILE A O 1
ATOM 822 N N . PHE A 1 106 ? -10.433 -2.727 10.144 1.00 93.56 106 PHE A N 1
ATOM 823 C CA . PHE A 1 106 ? -11.627 -2.877 9.285 1.00 93.56 106 PHE A CA 1
ATOM 824 C C . PHE A 1 106 ? -12.927 -3.113 10.046 1.00 93.56 106 PHE A C 1
ATOM 826 O O . PHE A 1 106 ? -13.991 -2.949 9.457 1.00 93.56 106 PHE A O 1
ATOM 833 N N . TRP A 1 107 ? -12.848 -3.457 11.325 1.00 94.06 107 TRP A N 1
ATOM 834 C CA . TRP A 1 107 ? -14.018 -3.790 12.125 1.00 94.06 107 TRP A CA 1
ATOM 835 C C . TRP A 1 107 ? -14.904 -2.579 12.394 1.00 94.06 107 TRP A C 1
ATOM 837 O O . TRP A 1 107 ? -14.398 -1.473 12.638 1.00 94.06 107 TRP A O 1
ATOM 847 N N . ASN A 1 108 ? -16.215 -2.820 12.372 1.00 92.88 108 ASN A N 1
ATOM 848 C CA . ASN A 1 108 ? -17.223 -1.872 12.840 1.00 92.88 108 ASN A CA 1
ATOM 849 C C . ASN A 1 108 ? -17.208 -1.766 14.377 1.00 92.88 108 ASN A C 1
ATOM 851 O O . ASN A 1 108 ? -16.466 -2.487 15.047 1.00 92.88 108 ASN A O 1
ATOM 855 N N . ASP A 1 109 ? -18.012 -0.862 14.930 1.00 91.88 109 ASP A N 1
ATOM 856 C CA . ASP A 1 109 ? -17.995 -0.573 16.367 1.00 91.88 109 ASP A CA 1
ATOM 857 C C . ASP A 1 109 ? -18.429 -1.775 17.220 1.00 91.88 109 ASP A C 1
ATOM 859 O O . ASP A 1 109 ? -17.805 -2.041 18.247 1.00 91.88 109 ASP A O 1
ATOM 863 N N . ASP A 1 110 ? -19.404 -2.565 16.759 1.00 93.62 110 ASP A N 1
ATOM 864 C CA . ASP A 1 110 ? -19.878 -3.766 17.464 1.00 93.62 110 ASP A CA 1
ATOM 865 C C . ASP A 1 110 ? -18.790 -4.846 17.550 1.00 93.62 110 ASP A C 1
ATOM 867 O O . ASP A 1 110 ? -18.524 -5.407 18.612 1.00 93.62 110 ASP A O 1
ATOM 871 N N . GLN A 1 111 ? -18.106 -5.116 16.436 1.00 93.06 111 GLN A N 1
ATOM 872 C CA . GLN A 1 111 ? -16.969 -6.038 16.390 1.00 93.06 111 GLN A CA 1
ATOM 873 C C . GLN A 1 111 ? -15.804 -5.523 17.242 1.00 93.06 111 GLN A C 1
ATOM 875 O O . GLN A 1 111 ? -15.117 -6.294 17.911 1.00 93.06 111 GLN A O 1
ATOM 880 N N . PHE A 1 112 ? -15.579 -4.209 17.237 1.00 93.19 112 PHE A N 1
ATOM 881 C CA . PHE A 1 112 ? -14.518 -3.582 18.013 1.00 93.19 112 PHE A CA 1
ATOM 882 C C . PHE A 1 112 ? -14.801 -3.597 19.520 1.00 93.19 112 PHE A C 1
ATOM 884 O O . PHE A 1 112 ? -13.859 -3.668 20.312 1.00 93.19 112 PHE A O 1
ATOM 891 N N . ALA A 1 113 ? -16.075 -3.592 19.926 1.00 92.75 113 ALA A N 1
ATOM 892 C CA . ALA A 1 113 ? -16.486 -3.673 21.324 1.00 92.75 113 ALA A CA 1
ATOM 893 C C . ALA A 1 113 ? -15.934 -4.929 22.019 1.00 92.75 113 ALA A C 1
ATOM 895 O O . ALA A 1 113 ? -15.537 -4.863 23.181 1.00 92.75 113 ALA A O 1
ATOM 896 N N . ALA A 1 114 ? -15.797 -6.041 21.288 1.00 93.44 114 ALA A N 1
ATOM 897 C CA . ALA A 1 114 ? -15.214 -7.281 21.803 1.00 93.44 114 ALA A CA 1
ATOM 898 C C . ALA A 1 114 ? -13.737 -7.149 22.227 1.00 93.44 114 ALA A C 1
ATOM 900 O O . ALA A 1 114 ? -13.240 -7.977 22.986 1.00 93.44 114 ALA A O 1
ATOM 901 N N . LEU A 1 115 ? -13.025 -6.122 21.750 1.00 93.62 115 LEU A N 1
ATOM 902 C CA . LEU A 1 115 ? -11.629 -5.864 22.110 1.00 93.62 115 LEU A CA 1
ATOM 903 C C . LEU A 1 115 ? -11.477 -4.891 23.282 1.00 93.62 115 LEU A C 1
ATOM 905 O O . LEU A 1 115 ? -10.341 -4.659 23.710 1.00 93.62 115 LEU A O 1
ATOM 909 N N . GLN A 1 116 ? -12.560 -4.290 23.783 1.00 92.88 116 GLN A N 1
ATOM 910 C CA . GLN A 1 116 ? -12.476 -3.274 24.832 1.00 92.88 116 GLN A CA 1
ATOM 911 C C . GLN A 1 116 ? -11.720 -3.790 26.061 1.00 92.88 116 GLN A C 1
ATOM 913 O O . GLN A 1 116 ? -11.899 -4.920 26.505 1.00 92.88 116 GLN A O 1
ATOM 918 N N . GLY A 1 117 ? -10.833 -2.948 26.595 1.00 93.00 117 GLY A N 1
ATOM 919 C CA . GLY A 1 117 ? -9.972 -3.300 27.728 1.00 93.00 117 GLY A CA 1
ATOM 920 C C . GLY A 1 117 ? -8.686 -4.042 27.347 1.00 93.00 117 GLY A C 1
ATOM 921 O O . GLY A 1 117 ? -7.839 -4.259 28.207 1.00 93.00 117 GLY A O 1
ATOM 922 N N . THR A 1 118 ? -8.490 -4.393 26.071 1.00 96.38 118 THR A N 1
ATOM 923 C CA . THR A 1 118 ? -7.228 -4.974 25.585 1.00 96.38 118 THR A CA 1
ATOM 924 C C . THR A 1 118 ? -6.299 -3.912 24.999 1.00 96.38 118 THR A C 1
ATOM 926 O O . THR A 1 118 ? -6.751 -2.911 24.438 1.00 96.38 118 THR A O 1
ATOM 929 N N . ASN A 1 119 ? -4.990 -4.181 25.001 1.00 94.94 119 ASN A N 1
ATOM 930 C CA . ASN A 1 119 ? -4.014 -3.342 24.291 1.00 94.94 119 ASN A CA 1
ATOM 931 C C . ASN A 1 119 ? -4.284 -3.280 22.778 1.00 94.94 119 ASN A C 1
ATOM 933 O O . ASN A 1 119 ? -3.990 -2.273 22.139 1.00 94.94 119 ASN A O 1
ATOM 937 N N . VAL A 1 120 ? -4.879 -4.334 22.205 1.00 94.06 120 VAL A N 1
ATOM 938 C CA . VAL A 1 120 ? -5.233 -4.380 20.780 1.00 94.06 120 VAL A CA 1
ATOM 939 C C . VAL A 1 120 ? -6.275 -3.314 20.451 1.00 94.06 120 VAL A C 1
ATOM 941 O O . VAL A 1 120 ? -6.141 -2.659 19.422 1.00 94.06 120 VAL A O 1
ATOM 944 N N . SER A 1 121 ? -7.261 -3.077 21.328 1.00 94.50 121 SER A N 1
ATOM 945 C CA . SER A 1 121 ? -8.244 -2.005 21.106 1.00 94.50 121 SER A CA 1
ATOM 946 C C . SER A 1 121 ? -7.599 -0.620 21.055 1.00 94.50 121 SER A C 1
ATOM 948 O O . SER A 1 121 ? -7.913 0.163 20.161 1.00 94.50 121 SER A O 1
ATOM 950 N N . LEU A 1 122 ? -6.645 -0.332 21.946 1.00 94.50 122 LEU A N 1
ATOM 951 C CA . LEU A 1 122 ? -5.944 0.950 21.963 1.00 94.50 122 LEU A CA 1
ATOM 952 C C . LEU A 1 122 ? -5.112 1.139 20.688 1.00 94.50 122 LEU A C 1
ATOM 954 O O . LEU A 1 122 ? -5.266 2.136 19.985 1.00 94.50 122 LEU A O 1
ATOM 958 N N . LEU A 1 123 ? -4.276 0.153 20.357 1.00 95.00 123 LEU A N 1
ATOM 959 C CA . LEU A 1 123 ? -3.400 0.213 19.187 1.00 95.00 123 LEU A CA 1
ATOM 960 C C . LEU A 1 123 ? -4.197 0.298 17.884 1.00 95.00 123 LEU A C 1
ATOM 962 O O . LEU A 1 123 ? -3.886 1.117 17.023 1.00 95.00 123 LEU A O 1
ATOM 966 N N . ALA A 1 124 ? -5.259 -0.494 17.742 1.00 94.62 124 ALA A N 1
ATOM 967 C CA . ALA A 1 124 ? -6.088 -0.462 16.545 1.00 94.62 124 ALA A CA 1
ATOM 968 C C . ALA A 1 124 ? -6.844 0.866 16.393 1.00 94.62 124 ALA A C 1
ATOM 970 O O . ALA A 1 124 ? -6.991 1.345 15.268 1.00 94.62 124 ALA A O 1
ATOM 971 N N . ALA A 1 125 ? -7.288 1.486 17.492 1.00 94.69 125 ALA A N 1
ATOM 972 C CA . ALA A 1 125 ? -7.900 2.812 17.456 1.00 94.69 125 ALA A CA 1
ATOM 973 C C . ALA A 1 125 ? -6.894 3.883 17.004 1.00 94.69 125 ALA A C 1
ATOM 975 O O . ALA A 1 125 ? -7.206 4.669 16.108 1.00 94.69 125 ALA A O 1
ATOM 976 N N . MET A 1 126 ? -5.670 3.858 17.542 1.00 95.88 126 MET A N 1
ATOM 977 C CA . MET A 1 126 ? -4.587 4.752 17.114 1.00 95.88 126 MET A CA 1
ATOM 978 C C . MET A 1 126 ? -4.254 4.560 15.630 1.00 95.88 126 MET A C 1
ATOM 980 O O . MET A 1 126 ? -4.169 5.534 14.889 1.00 95.88 126 MET A O 1
ATOM 984 N N . MET A 1 127 ? -4.144 3.313 15.164 1.00 95.06 127 MET A N 1
ATOM 985 C CA . MET A 1 127 ? -3.895 3.016 13.749 1.00 95.06 127 MET A CA 1
ATOM 986 C C . MET A 1 127 ? -5.030 3.517 12.850 1.00 95.06 127 MET A C 1
ATOM 988 O O . MET A 1 127 ? -4.757 4.108 11.809 1.00 95.06 127 MET A O 1
ATOM 992 N N . LYS A 1 128 ? -6.301 3.328 13.238 1.00 95.06 128 LYS A N 1
ATOM 993 C CA . LYS A 1 128 ? -7.452 3.867 12.491 1.00 95.06 128 LYS A CA 1
ATOM 994 C C . LYS A 1 128 ? -7.351 5.388 12.346 1.00 95.06 128 LYS A C 1
ATOM 996 O O . LYS A 1 128 ? -7.543 5.897 11.246 1.00 95.06 128 LYS A O 1
ATOM 1001 N N . GLN A 1 129 ? -7.036 6.097 13.431 1.00 96.19 129 GLN A N 1
ATOM 1002 C CA . GLN A 1 129 ? -6.880 7.555 13.418 1.00 96.19 129 GLN A CA 1
ATOM 1003 C C . GLN A 1 129 ? -5.704 7.997 12.544 1.00 96.19 129 GLN A C 1
ATOM 1005 O O . GLN A 1 129 ? -5.866 8.902 11.728 1.00 96.19 129 GLN A O 1
ATOM 1010 N N . GLN A 1 130 ? -4.560 7.323 12.665 1.00 95.56 130 GLN A N 1
ATOM 1011 C CA . GLN A 1 130 ? -3.360 7.625 11.889 1.00 95.56 130 GLN A CA 1
ATOM 1012 C C . GLN A 1 130 ? -3.609 7.464 10.383 1.00 95.56 130 GLN A C 1
ATOM 1014 O O . GLN A 1 130 ? -3.339 8.382 9.622 1.00 95.56 130 GLN A O 1
ATOM 1019 N N . ILE A 1 131 ? -4.251 6.368 9.962 1.00 96.06 131 ILE A N 1
ATOM 1020 C CA . ILE A 1 131 ? -4.601 6.125 8.551 1.00 96.06 131 ILE A CA 1
ATOM 1021 C C . ILE A 1 131 ? -5.475 7.253 7.983 1.00 96.06 131 ILE A C 1
ATOM 1023 O O . ILE A 1 131 ? -5.275 7.683 6.848 1.00 96.06 131 ILE A O 1
ATOM 1027 N N . VAL A 1 132 ? -6.455 7.731 8.757 1.00 96.94 132 VAL A N 1
ATOM 1028 C CA . VAL A 1 132 ? -7.323 8.844 8.338 1.00 96.94 132 VAL A CA 1
ATOM 1029 C C . VAL A 1 132 ? -6.521 10.141 8.228 1.00 96.94 132 VAL A C 1
ATOM 1031 O O . VAL A 1 132 ? -6.687 10.881 7.255 1.00 96.94 132 VAL A O 1
ATOM 1034 N N . ALA A 1 133 ? -5.649 10.413 9.201 1.00 96.31 133 ALA A N 1
ATOM 1035 C CA . ALA A 1 133 ? -4.806 11.601 9.219 1.00 96.31 133 ALA A CA 1
ATOM 1036 C C . ALA A 1 133 ? -3.824 11.622 8.036 1.00 96.31 133 ALA A C 1
ATOM 1038 O O . ALA A 1 133 ? -3.779 12.618 7.310 1.00 96.31 133 ALA A O 1
ATOM 1039 N N . ASP A 1 134 ? -3.114 10.522 7.785 1.00 94.38 134 ASP A N 1
ATOM 1040 C CA . ASP A 1 134 ? -2.142 10.395 6.692 1.00 94.38 134 ASP A CA 1
ATOM 1041 C C . ASP A 1 134 ? -2.831 10.503 5.334 1.00 94.38 134 ASP A C 1
ATOM 1043 O O . ASP A 1 134 ? -2.411 11.270 4.465 1.00 94.38 134 ASP A O 1
ATOM 1047 N N . TYR A 1 135 ? -3.968 9.826 5.158 1.00 95.44 135 TYR A N 1
ATOM 1048 C CA . TYR A 1 135 ? -4.725 9.940 3.917 1.00 95.44 135 TYR A CA 1
ATOM 1049 C C . TYR A 1 135 ? -5.189 11.378 3.649 1.00 95.44 135 TYR A C 1
ATOM 1051 O O . TYR A 1 135 ? -5.073 11.876 2.528 1.00 95.44 135 TYR A O 1
ATOM 1059 N N . THR A 1 136 ? -5.706 12.061 4.671 1.00 96.12 136 THR A N 1
ATOM 1060 C CA . THR A 1 136 ? -6.277 13.407 4.517 1.00 96.12 136 THR A CA 1
ATOM 1061 C C . THR A 1 136 ? -5.199 14.470 4.317 1.00 96.12 136 THR A C 1
ATOM 1063 O O . THR A 1 136 ? -5.394 15.390 3.526 1.00 96.12 136 THR A O 1
ATOM 1066 N N . SER A 1 137 ? -4.070 14.353 5.018 1.00 94.12 137 SER A N 1
ATOM 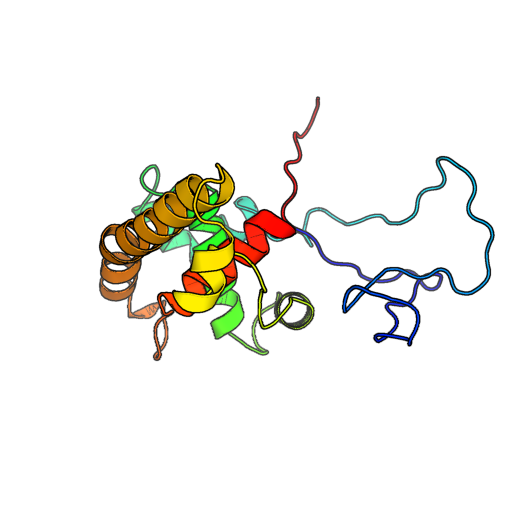1067 C CA . SER A 1 137 ? -3.004 15.361 5.010 1.00 94.12 137 SER A CA 1
ATOM 1068 C C . SER A 1 137 ? -1.936 15.129 3.941 1.00 94.12 137 SER A C 1
ATOM 1070 O O . SER A 1 137 ? -1.346 16.098 3.470 1.00 94.12 137 SER A O 1
ATOM 1072 N N . VAL A 1 138 ? -1.714 13.879 3.522 1.00 92.44 138 VAL A N 1
ATOM 1073 C CA . VAL A 1 138 ? -0.663 13.511 2.562 1.00 92.44 138 VAL A CA 1
ATOM 1074 C C . VAL A 1 138 ? -1.272 13.051 1.241 1.00 92.44 138 VAL A C 1
ATOM 1076 O O . VAL A 1 138 ? -1.090 13.708 0.217 1.00 92.44 138 VAL A O 1
ATOM 1079 N N . HIS A 1 139 ? -2.034 11.954 1.236 1.00 93.19 139 HIS A N 1
ATOM 1080 C CA . HIS A 1 139 ? -2.459 11.315 -0.019 1.00 93.19 139 HIS A CA 1
ATOM 1081 C C . HIS A 1 139 ? -3.479 12.125 -0.807 1.00 93.19 139 HIS A C 1
ATOM 1083 O O . HIS A 1 139 ? -3.328 12.284 -2.015 1.00 93.19 139 HIS A O 1
ATOM 1089 N N . SER A 1 140 ? -4.511 12.654 -0.150 1.00 93.44 140 SER A N 1
ATOM 1090 C CA . SER A 1 140 ? -5.550 13.428 -0.830 1.00 93.44 140 SER A CA 1
ATOM 1091 C C . SER A 1 140 ? -4.967 14.671 -1.532 1.00 93.44 140 SER A C 1
ATOM 1093 O O . SER A 1 140 ? -5.198 14.823 -2.735 1.00 93.44 140 SER A O 1
ATOM 1095 N N . PRO A 1 141 ? -4.143 15.517 -0.874 1.00 93.56 141 PRO A N 1
ATOM 1096 C CA . PRO A 1 141 ? -3.453 16.621 -1.547 1.00 93.56 141 PRO A CA 1
ATOM 1097 C C . PRO A 1 141 ? -2.500 16.159 -2.653 1.00 93.56 141 PRO A C 1
ATOM 1099 O O . PRO A 1 141 ? -2.438 16.779 -3.715 1.00 93.56 141 PRO A O 1
ATOM 1102 N N . LEU A 1 142 ? -1.785 15.050 -2.442 1.00 93.44 142 LEU A N 1
ATOM 1103 C CA . LEU A 1 142 ? -0.872 14.486 -3.434 1.00 93.44 142 LEU A CA 1
ATOM 1104 C C . LEU A 1 142 ? -1.617 14.059 -4.709 1.00 93.44 142 LEU A C 1
ATOM 1106 O O . LEU A 1 142 ? -1.195 14.393 -5.815 1.00 93.44 142 LEU A O 1
ATOM 1110 N N . PHE A 1 143 ? -2.755 13.376 -4.573 1.00 93.31 143 PHE A N 1
ATOM 1111 C CA . PHE A 1 143 ? -3.579 12.959 -5.709 1.00 93.31 143 PHE A CA 1
ATOM 1112 C C . PHE A 1 143 ? -4.184 14.147 -6.457 1.00 93.31 143 PHE A C 1
ATOM 1114 O O . PHE A 1 143 ? -4.305 14.095 -7.678 1.00 93.31 143 PHE A O 1
ATOM 1121 N N . GLN A 1 144 ? -4.508 15.237 -5.758 1.00 91.31 144 GLN A N 1
ATOM 1122 C CA . GLN A 1 144 ? -4.942 16.482 -6.396 1.00 91.31 144 GLN A CA 1
ATOM 1123 C C . GLN A 1 144 ? -3.798 17.140 -7.180 1.00 91.31 144 GLN A C 1
ATOM 1125 O O . GLN A 1 144 ? -3.968 17.475 -8.355 1.00 91.31 144 GLN A O 1
ATOM 1130 N N . LYS A 1 145 ? -2.617 17.268 -6.559 1.00 92.75 145 LYS A N 1
ATOM 1131 C CA . LYS A 1 145 ? -1.413 17.861 -7.164 1.00 92.75 145 LYS A CA 1
ATOM 1132 C C . LYS A 1 145 ? -0.952 17.097 -8.408 1.00 92.75 145 LYS A C 1
ATOM 1134 O O . LYS A 1 145 ? -0.583 17.718 -9.400 1.00 92.75 145 LYS A O 1
ATOM 1139 N N . TYR A 1 146 ? -1.011 15.767 -8.375 1.00 92.94 146 TYR A N 1
ATOM 1140 C CA . TYR A 1 146 ? -0.562 14.882 -9.456 1.00 92.94 146 TYR A CA 1
ATOM 1141 C C . TYR A 1 146 ? -1.725 14.154 -10.151 1.00 92.94 146 TYR A C 1
ATOM 1143 O O . TYR A 1 146 ? -1.593 12.999 -10.560 1.00 92.94 146 TYR A O 1
ATOM 1151 N N . SER A 1 147 ? -2.866 14.824 -10.321 1.00 90.69 147 SER A N 1
ATOM 1152 C CA . SER A 1 147 ? -4.088 14.244 -10.909 1.00 90.69 147 SER A CA 1
ATOM 1153 C C . SER A 1 147 ? -3.909 13.658 -12.317 1.00 90.69 147 SER A C 1
ATOM 1155 O O . SER A 1 147 ? -4.622 12.737 -12.696 1.00 90.69 147 SER A O 1
ATOM 1157 N N . ALA A 1 148 ? -2.923 14.128 -13.089 1.00 89.94 148 ALA A N 1
ATOM 1158 C CA . ALA A 1 148 ? -2.591 13.544 -14.390 1.00 89.94 148 ALA A CA 1
ATOM 1159 C C . ALA A 1 148 ? -2.023 12.112 -14.289 1.00 89.94 148 ALA A C 1
ATOM 1161 O O . ALA A 1 148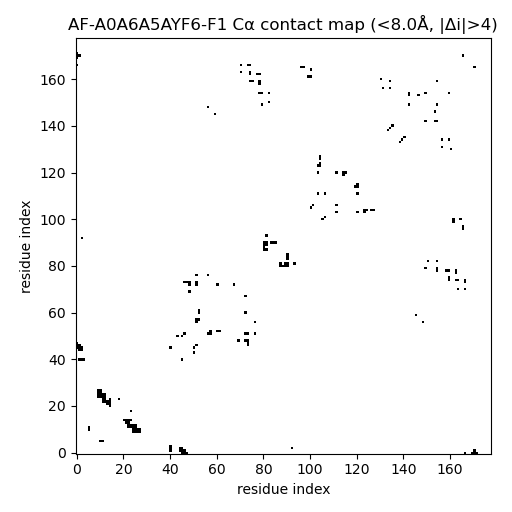 ? -2.202 11.315 -15.210 1.00 89.94 148 ALA A O 1
ATOM 1162 N N . LEU A 1 149 ? -1.342 11.780 -13.185 1.00 89.25 149 LEU A N 1
ATOM 1163 C CA . LEU A 1 149 ? -0.819 10.435 -12.933 1.00 89.25 149 LEU A CA 1
ATOM 1164 C C . LEU A 1 149 ? -1.915 9.521 -12.383 1.00 89.25 149 LEU A C 1
ATOM 1166 O O . LEU A 1 149 ? -2.060 8.381 -12.824 1.00 89.25 149 LEU A O 1
ATOM 1170 N N . PHE A 1 150 ? -2.712 10.019 -11.442 1.00 86.19 150 PHE A N 1
ATOM 1171 C CA . PHE A 1 150 ? -3.778 9.247 -10.812 1.00 86.19 150 PHE A CA 1
ATOM 1172 C C . PHE A 1 150 ? -5.070 9.381 -11.624 1.00 86.19 150 PHE A C 1
ATOM 1174 O O . PHE A 1 150 ? -5.821 10.341 -11.467 1.00 86.19 150 PHE A O 1
ATOM 1181 N N . ARG A 1 151 ? -5.314 8.408 -12.518 1.00 71.88 151 ARG A N 1
ATOM 1182 C CA . ARG A 1 151 ? -6.538 8.332 -13.338 1.00 71.88 151 ARG A CA 1
ATOM 1183 C C . ARG A 1 151 ? -7.798 8.422 -12.478 1.00 71.88 151 ARG A C 1
ATOM 1185 O O . ARG A 1 151 ? -7.790 8.055 -11.310 1.00 71.88 151 ARG A O 1
ATOM 1192 N N . THR A 1 152 ? -8.904 8.842 -13.085 1.00 71.56 152 THR A N 1
ATOM 1193 C CA . THR A 1 152 ? -10.226 8.773 -12.462 1.00 71.56 152 THR A CA 1
ATOM 1194 C C . THR A 1 152 ? -10.796 7.346 -12.545 1.00 71.56 152 THR A C 1
ATOM 1196 O O . THR A 1 152 ? -10.820 6.765 -13.633 1.00 71.56 152 THR A O 1
ATOM 1199 N N . PRO A 1 153 ? -11.286 6.774 -11.429 1.00 80.62 153 PRO A N 1
ATOM 1200 C CA . PRO A 1 153 ? -11.329 7.361 -10.086 1.00 80.62 153 PRO A CA 1
ATOM 1201 C C . PRO A 1 153 ? -9.962 7.330 -9.383 1.00 80.62 153 PRO A C 1
ATOM 1203 O O . PRO A 1 153 ? -9.257 6.328 -9.445 1.00 80.62 153 PRO A O 1
ATOM 1206 N N . SER A 1 154 ? -9.618 8.414 -8.679 1.00 86.00 154 SER A N 1
ATOM 1207 C CA . SER A 1 154 ? -8.396 8.486 -7.870 1.00 86.00 154 SER A CA 1
ATOM 1208 C C . SER A 1 154 ? -8.428 7.466 -6.725 1.00 86.00 154 SER A C 1
ATOM 1210 O O . SER A 1 154 ? -9.523 7.165 -6.232 1.00 86.00 154 SER A O 1
ATOM 1212 N N . PRO A 1 155 ? -7.267 6.988 -6.238 1.00 91.81 155 PRO A N 1
ATOM 1213 C CA . PRO A 1 155 ? -7.232 6.037 -5.136 1.00 91.81 155 PRO A CA 1
ATOM 1214 C C . PRO A 1 155 ? -7.960 6.551 -3.890 1.00 91.81 155 PRO A C 1
ATOM 1216 O O . PRO A 1 155 ? -7.834 7.719 -3.529 1.00 91.81 155 PRO A O 1
ATOM 1219 N N . THR A 1 156 ? -8.727 5.678 -3.240 1.00 94.94 156 THR A N 1
ATOM 1220 C CA . THR A 1 156 ? -9.559 6.026 -2.072 1.00 94.94 156 THR A CA 1
ATOM 1221 C C . THR A 1 156 ? -8.880 5.705 -0.737 1.00 94.94 156 THR A C 1
ATOM 1223 O O . THR A 1 156 ? -7.952 4.901 -0.668 1.00 94.94 156 THR A O 1
ATOM 1226 N N . MET A 1 157 ? -9.411 6.238 0.371 1.00 95.69 157 MET A N 1
ATOM 1227 C CA . MET A 1 157 ? -8.946 5.888 1.723 1.00 95.69 157 MET A CA 1
ATOM 1228 C C . MET A 1 157 ? -9.079 4.386 2.021 1.00 95.69 157 MET A C 1
ATOM 1230 O O . MET A 1 157 ? -8.240 3.810 2.712 1.00 95.69 157 MET A O 1
ATOM 1234 N N . GLN A 1 158 ? -10.114 3.729 1.484 1.00 95.25 158 GLN A N 1
ATOM 1235 C CA . GLN A 1 158 ? -10.284 2.281 1.641 1.00 95.25 158 GLN A CA 1
ATOM 1236 C C . GLN A 1 158 ? -9.209 1.503 0.879 1.00 95.25 158 GLN A C 1
ATOM 1238 O O . GLN A 1 158 ? -8.705 0.500 1.383 1.00 95.25 158 GLN A O 1
ATOM 1243 N N . GLU A 1 159 ? -8.813 1.977 -0.303 1.00 95.12 159 GLU A N 1
ATOM 1244 C CA . GLU A 1 159 ? -7.713 1.379 -1.062 1.00 95.12 159 GLU A CA 1
ATOM 1245 C C . GLU A 1 159 ? -6.359 1.606 -0.393 1.00 95.12 159 GLU A C 1
ATOM 1247 O O . GLU A 1 159 ? -5.550 0.681 -0.356 1.00 95.12 159 GLU A O 1
ATOM 1252 N N . TYR A 1 160 ? -6.133 2.778 0.201 1.00 96.44 160 TYR A N 1
ATOM 1253 C CA . TYR A 1 160 ? -4.930 3.051 0.987 1.00 96.44 160 TYR A CA 1
ATOM 1254 C C . TYR A 1 160 ? -4.827 2.123 2.201 1.00 96.44 160 TYR A C 1
ATOM 1256 O O . TYR A 1 160 ? -3.825 1.437 2.397 1.00 96.44 160 TYR A O 1
ATOM 1264 N N . LYS A 1 161 ? -5.917 1.991 2.959 1.00 96.56 161 LYS A N 1
ATOM 1265 C CA . LYS A 1 161 ? -6.012 1.052 4.079 1.00 96.56 161 LYS A CA 1
ATOM 1266 C C . LYS A 1 161 ? -5.802 -0.404 3.645 1.00 96.56 161 LYS A C 1
ATOM 1268 O O . LYS A 1 161 ? -5.133 -1.169 4.345 1.00 96.56 161 LYS A O 1
ATOM 1273 N N . TRP A 1 162 ? -6.342 -0.798 2.490 1.00 97.06 162 TRP A N 1
ATOM 1274 C CA . TRP A 1 162 ? -6.073 -2.105 1.886 1.00 97.06 162 TRP A CA 1
ATOM 1275 C C . TRP A 1 162 ? -4.584 -2.268 1.549 1.00 97.06 162 TRP A C 1
ATOM 1277 O O . TRP A 1 162 ? -3.997 -3.287 1.907 1.00 97.06 162 TRP A O 1
ATOM 1287 N N . ALA A 1 163 ? -3.951 -1.264 0.939 1.00 97.12 163 ALA A N 1
ATOM 1288 C CA . ALA A 1 163 ? -2.534 -1.293 0.584 1.00 97.12 163 ALA A CA 1
ATOM 1289 C C . ALA A 1 163 ? -1.632 -1.429 1.822 1.00 97.12 163 ALA A C 1
ATOM 1291 O O . ALA A 1 163 ? -0.743 -2.281 1.837 1.00 97.12 163 ALA A O 1
ATOM 1292 N N . LEU A 1 164 ? -1.905 -0.681 2.893 1.00 96.25 164 LEU A N 1
ATOM 1293 C CA . LEU A 1 164 ? -1.199 -0.829 4.169 1.00 96.25 164 LEU A CA 1
ATOM 1294 C C . LEU A 1 164 ? -1.362 -2.234 4.755 1.00 96.25 164 LEU A C 1
ATOM 1296 O O . LEU A 1 164 ? -0.391 -2.844 5.189 1.00 96.25 164 LEU A O 1
ATOM 1300 N N . SER A 1 165 ? -2.570 -2.794 4.696 1.00 96.31 165 SER A N 1
ATOM 1301 C CA . SER A 1 165 ? -2.843 -4.150 5.192 1.00 96.31 165 SER A CA 1
ATOM 1302 C C . SER A 1 165 ? -2.092 -5.218 4.401 1.00 96.31 165 SER A C 1
ATOM 1304 O O . SER A 1 165 ? -1.569 -6.173 4.978 1.00 96.31 165 SER A O 1
ATOM 1306 N N . VAL A 1 166 ? -1.981 -5.040 3.082 1.00 96.00 166 VAL A N 1
ATOM 1307 C CA . VAL A 1 166 ? -1.133 -5.862 2.212 1.00 96.00 166 VAL A CA 1
ATOM 1308 C C . VAL A 1 166 ? 0.329 -5.764 2.653 1.00 96.00 166 VAL A C 1
ATOM 1310 O O . VAL A 1 166 ? 0.969 -6.797 2.839 1.00 96.00 166 VAL A O 1
ATOM 1313 N N . ILE A 1 167 ? 0.849 -4.553 2.857 1.00 95.00 167 ILE A N 1
ATOM 1314 C CA . ILE A 1 167 ? 2.247 -4.330 3.243 1.00 95.00 167 ILE A CA 1
ATOM 1315 C C . ILE A 1 167 ? 2.530 -4.942 4.620 1.00 95.00 167 ILE A C 1
ATOM 1317 O O . ILE A 1 167 ? 3.429 -5.768 4.737 1.00 95.00 167 ILE A O 1
ATOM 1321 N N . TRP A 1 168 ? 1.741 -4.627 5.646 1.00 93.06 168 TRP A N 1
ATOM 1322 C CA . TRP A 1 168 ? 1.974 -5.107 7.012 1.00 93.06 168 TRP A CA 1
ATOM 1323 C C . TRP A 1 168 ? 1.854 -6.624 7.166 1.00 93.06 168 TRP A C 1
ATOM 1325 O O . TRP A 1 168 ? 2.526 -7.200 8.014 1.00 93.06 168 TRP A O 1
ATOM 1335 N N . SER A 1 169 ? 1.028 -7.287 6.352 1.00 91.94 169 SER A N 1
ATOM 1336 C CA . SER A 1 169 ? 0.826 -8.739 6.453 1.00 91.94 169 SER A CA 1
ATOM 1337 C C . SER A 1 169 ? 1.767 -9.576 5.583 1.00 91.94 169 SER A C 1
ATOM 1339 O O . SER A 1 169 ? 1.858 -10.787 5.784 1.00 91.94 169 SER A O 1
ATOM 1341 N N . ARG A 1 170 ? 2.422 -8.982 4.574 1.00 91.75 170 ARG A N 1
ATOM 1342 C CA . ARG A 1 170 ? 3.144 -9.744 3.533 1.00 91.75 170 ARG A CA 1
ATOM 1343 C C . ARG A 1 170 ? 4.484 -9.146 3.112 1.00 91.75 170 ARG A C 1
ATOM 1345 O O . ARG A 1 170 ? 5.235 -9.813 2.394 1.00 91.75 170 ARG A O 1
ATOM 1352 N N . ALA A 1 171 ? 4.799 -7.909 3.488 1.00 89.75 171 ALA A N 1
ATOM 1353 C CA . ALA A 1 171 ? 6.132 -7.367 3.277 1.00 89.75 171 ALA A CA 1
ATOM 1354 C C . ALA A 1 171 ? 7.115 -7.970 4.286 1.00 89.75 171 ALA A C 1
ATOM 1356 O O . ALA A 1 171 ? 6.766 -8.297 5.414 1.00 89.75 171 ALA A O 1
ATOM 1357 N N . PHE A 1 172 ? 8.364 -8.106 3.859 1.00 85.25 172 PHE A N 1
ATOM 1358 C CA . PHE A 1 172 ? 9.468 -8.533 4.702 1.00 85.25 172 PHE A CA 1
ATOM 1359 C C . PHE A 1 172 ? 10.668 -7.642 4.403 1.00 85.25 172 PHE A C 1
ATOM 1361 O O . PHE A 1 172 ? 10.922 -7.308 3.240 1.00 85.25 172 PHE A O 1
ATOM 1368 N N . GLY A 1 173 ? 11.358 -7.219 5.460 1.00 81.00 173 GLY A N 1
ATOM 1369 C CA . GLY A 1 173 ? 12.595 -6.456 5.354 1.00 81.00 173 GLY A CA 1
ATOM 1370 C C . GLY A 1 173 ? 13.739 -7.368 4.931 1.00 81.00 173 GLY A C 1
ATOM 1371 O O . GLY A 1 173 ? 13.858 -8.486 5.427 1.00 81.00 173 GLY A O 1
ATOM 1372 N N . ILE A 1 174 ? 14.571 -6.898 4.005 1.00 75.50 174 ILE A N 1
ATOM 1373 C CA . ILE A 1 174 ? 15.794 -7.588 3.594 1.00 75.50 174 ILE A CA 1
ATOM 1374 C C . ILE A 1 174 ? 16.926 -6.573 3.674 1.00 75.50 174 ILE A C 1
ATOM 1376 O O . ILE A 1 174 ? 16.867 -5.537 3.012 1.00 75.50 174 ILE A O 1
ATOM 1380 N N . THR A 1 175 ? 17.966 -6.874 4.444 1.00 70.31 175 THR A N 1
ATOM 1381 C CA . THR A 1 175 ? 19.237 -6.152 4.389 1.00 70.31 175 THR A CA 1
ATOM 1382 C C . THR A 1 175 ? 20.155 -6.841 3.388 1.00 70.31 175 THR A C 1
ATOM 1384 O O . THR A 1 175 ? 20.349 -8.058 3.411 1.00 70.31 175 THR A O 1
ATOM 1387 N N . ARG A 1 176 ? 20.719 -6.072 2.453 1.00 59.19 176 ARG A N 1
ATOM 1388 C CA . ARG A 1 176 ? 21.733 -6.593 1.535 1.00 59.19 176 ARG A CA 1
ATOM 1389 C C . ARG A 1 176 ? 23.091 -6.522 2.233 1.00 59.19 176 ARG A C 1
ATOM 1391 O O . ARG A 1 176 ? 23.690 -5.456 2.244 1.00 59.19 176 ARG A O 1
ATOM 1398 N N . GLY A 1 177 ? 23.572 -7.654 2.749 1.00 58.53 177 GLY A N 1
ATOM 1399 C CA . GLY A 1 177 ? 24.963 -7.796 3.204 1.00 58.53 177 GLY A CA 1
ATOM 1400 C C . GLY A 1 177 ? 25.201 -8.106 4.682 1.00 58.53 177 GLY A C 1
ATOM 1401 O O . GLY A 1 177 ? 26.368 -8.155 5.051 1.00 58.53 177 GLY A O 1
ATOM 1402 N N . GLY A 1 178 ? 24.160 -8.384 5.477 1.00 40.16 178 GLY A N 1
ATOM 1403 C CA . GLY A 1 178 ? 24.311 -8.571 6.927 1.00 40.16 178 GLY A CA 1
ATOM 1404 C C . GLY A 1 178 ? 24.352 -7.239 7.652 1.00 40.16 178 GLY A C 1
ATOM 1405 O O . GLY A 1 178 ? 25.288 -6.457 7.394 1.00 40.16 178 GLY A O 1
#

pLDDT: mean 83.5, std 18.66, range [29.09, 97.12]

Radius of gyration: 18.72 Å; Cα contacts (8 Å, |Δi|>4): 125; chains: 1; bounding box: 45×54×46 Å

Mean predicted aligned error: 8.56 Å

Solvent-accessible surface area (backbone atoms only — not comparable to full-atom values): 11264 Å² total; per-residue (Å²): 58,77,60,88,76,70,56,102,84,52,57,84,52,77,68,51,103,82,54,97,54,76,68,59,89,58,78,86,85,71,88,80,60,90,91,59,84,88,77,87,67,64,70,90,57,34,60,45,63,69,55,35,60,70,38,96,52,22,68,57,53,65,75,46,61,90,76,62,54,70,69,53,50,44,32,52,43,52,52,52,40,56,72,46,36,89,80,22,92,54,30,71,58,60,68,73,48,77,93,72,74,97,46,74,67,69,47,54,70,75,67,46,55,78,34,65,94,41,72,65,40,56,53,32,52,52,50,46,51,48,55,53,48,48,37,63,71,47,50,51,55,48,46,62,76,43,40,88,76,45,53,89,79,57,91,45,71,69,54,51,53,49,34,47,52,51,43,76,76,58,48,68,91,78,76,92,79,125

Foldseek 3Di:
DFDDDDDPQWDWDADDPPDPDGTDTDGDDDDDDPPDDDDDTDPVRDQFLVVLCVDPCVVVCVVCPPVDDRLRSSLVSLQLLVVCAPVRPCNVVNVPDDPDDDALLPDDPVVLVVCPPHPSSVVSVVVNVVLVVCCVPPVVVSCVVPVVSQDPPGDDSVSSVVSSVCCVVPPDDDDPPD

Organism: Aphanomyces astaci (NCBI:txid112090)